Protein AF-0000000084354665 (afdb_homodimer)

Structure (mmCIF, N/CA/C/O backbone):
data_AF-0000000084354665-model_v1
#
loop_
_entity.id
_entity.type
_entity.pdbx_description
1 polymer 'PTS system, cellobiose-specific IIB component'
#
loop_
_atom_site.group_PDB
_atom_site.id
_atom_site.type_symbol
_atom_site.label_atom_id
_atom_site.label_alt_id
_atom_site.label_comp_id
_atom_site.label_asym_id
_atom_site.label_entity_id
_atom_site.label_seq_id
_atom_site.pdbx_PDB_ins_code
_atom_site.Cartn_x
_atom_site.Cartn_y
_atom_site.Cartn_z
_atom_site.occupancy
_atom_site.B_iso_or_equiv
_atom_site.auth_seq_id
_atom_site.auth_comp_id
_atom_site.auth_asym_id
_atom_site.auth_atom_id
_atom_site.pdbx_PDB_model_num
ATOM 1 N N . MET A 1 1 ? 3.168 7.453 16.812 1 89.44 1 MET A N 1
ATOM 2 C CA . MET A 1 1 ? 2.215 8.078 15.898 1 89.44 1 MET A CA 1
ATOM 3 C C . MET A 1 1 ? 2.15 7.32 14.578 1 89.44 1 MET A C 1
ATOM 5 O O . MET A 1 1 ? 3.182 6.914 14.039 1 89.44 1 MET A O 1
ATOM 9 N N . LYS A 1 2 ? 0.95 7.02 14.109 1 92.69 2 LYS A N 1
ATOM 10 C CA . LYS A 1 2 ? 0.774 6.262 12.875 1 92.69 2 LYS A CA 1
ATOM 11 C C . LYS A 1 2 ? 0.209 7.145 11.766 1 92.69 2 LYS A C 1
ATOM 13 O O . LYS A 1 2 ? -0.87 7.723 11.914 1 92.69 2 LYS A O 1
ATOM 18 N N . ILE A 1 3 ? 1.005 7.262 10.719 1 92.31 3 ILE A N 1
ATOM 19 C CA . ILE A 1 3 ? 0.604 8.008 9.531 1 92.31 3 ILE A CA 1
ATOM 20 C C . ILE A 1 3 ? 0.245 7.035 8.406 1 92.31 3 ILE A C 1
ATOM 22 O O . ILE A 1 3 ? 1.045 6.168 8.055 1 92.31 3 ILE A O 1
ATOM 26 N N . ALA A 1 4 ? -0.974 7.215 7.922 1 88.62 4 ALA A N 1
ATOM 27 C CA . ALA A 1 4 ? -1.381 6.43 6.758 1 88.62 4 ALA A CA 1
ATOM 28 C C . ALA A 1 4 ? -1.443 7.297 5.508 1 88.62 4 ALA A C 1
ATOM 30 O O . ALA A 1 4 ? -2.168 8.297 5.469 1 88.62 4 ALA A O 1
ATOM 31 N N . L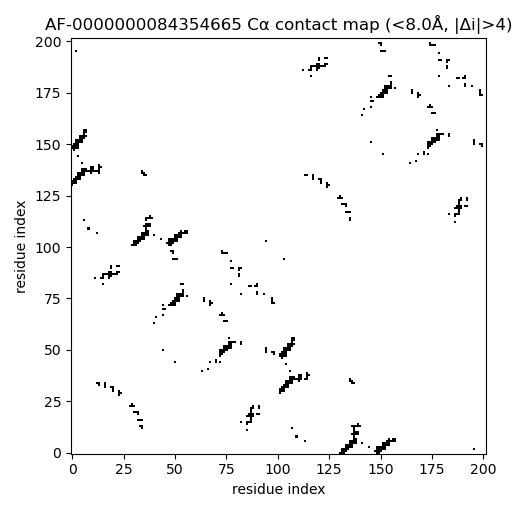EU A 1 5 ? -0.624 6.977 4.473 1 85.94 5 LEU A N 1
ATOM 32 C CA . LEU A 1 5 ? -0.688 7.602 3.156 1 85.94 5 LEU A CA 1
ATOM 33 C C . LEU A 1 5 ? -1.609 6.82 2.225 1 85.94 5 LEU A C 1
ATOM 35 O O . LEU A 1 5 ? -1.427 5.617 2.033 1 85.94 5 LEU A O 1
ATOM 39 N N . LEU A 1 6 ? -2.631 7.535 1.73 1 80.12 6 LEU A N 1
ATOM 40 C CA . LEU A 1 6 ? -3.531 6.867 0.796 1 80.12 6 LEU A CA 1
ATOM 41 C C . LEU A 1 6 ? -3.369 7.434 -0.611 1 80.12 6 LEU A C 1
ATOM 43 O O . LEU A 1 6 ? -3.514 8.641 -0.819 1 80.12 6 LEU A O 1
ATOM 47 N N . CYS A 1 7 ? -2.938 6.648 -1.56 1 69.31 7 CYS A N 1
ATOM 48 C CA . CYS A 1 7 ? -2.711 7.109 -2.924 1 69.31 7 CYS A CA 1
ATOM 49 C C . CYS A 1 7 ? -3.764 6.551 -3.871 1 69.31 7 CYS A C 1
ATOM 51 O O . CYS A 1 7 ? -4.406 5.543 -3.568 1 69.31 7 CYS A O 1
ATOM 53 N N . ALA A 1 8 ? -4.047 7.371 -4.957 1 56.5 8 ALA A N 1
ATOM 54 C CA . ALA A 1 8 ? -5.035 7 -5.969 1 56.5 8 ALA A CA 1
ATOM 55 C C . ALA A 1 8 ? -4.766 5.602 -6.512 1 56.5 8 ALA A C 1
ATOM 57 O O . ALA A 1 8 ? -5.699 4.828 -6.75 1 56.5 8 ALA A O 1
ATOM 58 N N . LEU A 1 9 ? -3.639 5.453 -6.992 1 52.41 9 LEU A N 1
ATOM 59 C CA . LEU A 1 9 ? -3.367 4.125 -7.539 1 52.41 9 LEU A CA 1
ATOM 60 C C . LEU A 1 9 ? -3.666 3.043 -6.508 1 52.41 9 LEU A C 1
ATOM 62 O O . LEU A 1 9 ? -3.85 1.877 -6.863 1 52.41 9 LEU A O 1
ATOM 66 N N . GLY A 1 10 ? -3.809 3.551 -5.363 1 56.38 10 GLY A N 1
ATOM 67 C CA . GLY A 1 10 ? -4.246 2.652 -4.309 1 56.38 10 GLY A CA 1
ATOM 68 C C . GLY A 1 10 ? -5.645 2.105 -4.531 1 56.38 10 GLY A C 1
ATOM 69 O O 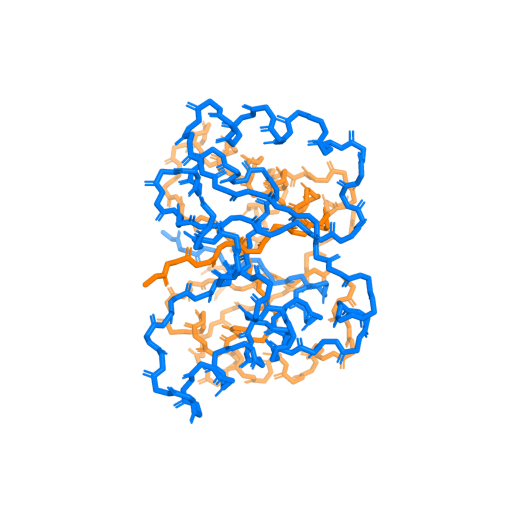. GLY A 1 10 ? -5.922 0.948 -4.211 1 56.38 10 GLY A O 1
ATOM 70 N N . MET A 1 11 ? -6.406 2.961 -5.348 1 54.88 11 MET A N 1
ATOM 71 C CA . MET A 1 11 ? -7.785 2.539 -5.578 1 54.88 11 MET A CA 1
ATOM 72 C C . MET A 1 11 ? -7.832 1.313 -6.484 1 54.88 11 MET A C 1
ATOM 74 O O . MET A 1 11 ? -8.531 0.344 -6.188 1 54.88 11 MET A O 1
ATOM 78 N N . SER A 1 12 ? -7.051 1.539 -7.504 1 62.72 12 SER A N 1
ATOM 79 C CA . SER A 1 12 ? -7.125 0.433 -8.453 1 62.72 12 SER A CA 1
ATOM 80 C C . SER A 1 12 ? -6.543 -0.844 -7.863 1 62.72 12 SER A C 1
ATOM 82 O O . SER A 1 12 ? -7.133 -1.919 -7.984 1 62.72 12 SER A O 1
ATOM 84 N N . THR A 1 13 ? -5.492 -0.589 -7.148 1 70.62 13 THR A N 1
ATOM 85 C CA . THR A 1 13 ? -4.844 -1.766 -6.578 1 70.62 13 THR A CA 1
ATOM 86 C C . THR A 1 13 ? -5.633 -2.289 -5.383 1 70.62 13 THR A C 1
ATOM 88 O O . THR A 1 13 ? -5.758 -3.502 -5.195 1 70.62 13 THR A O 1
ATOM 91 N N . SER A 1 14 ? -6.207 -1.423 -4.668 1 70.19 14 SER A N 1
ATOM 92 C CA . SER A 1 14 ? -7.016 -1.828 -3.521 1 70.19 14 SER A CA 1
ATOM 93 C C . SER A 1 14 ? -8.234 -2.631 -3.961 1 70.19 14 SER A C 1
ATOM 95 O O . SER A 1 14 ? -8.586 -3.633 -3.334 1 70.19 14 SER A O 1
ATOM 97 N N . LEU A 1 15 ? -8.836 -2.129 -5.043 1 74.62 15 LEU A N 1
ATOM 98 C CA . LEU A 1 15 ? -9.992 -2.852 -5.566 1 74.62 15 LEU A CA 1
ATOM 99 C C . LEU A 1 15 ? -9.594 -4.254 -6.02 1 74.62 15 LEU A C 1
ATOM 101 O O . LEU A 1 15 ? -10.328 -5.219 -5.781 1 74.62 15 LEU A O 1
ATOM 105 N N . LEU A 1 16 ? -8.445 -4.32 -6.668 1 84.5 16 LEU A N 1
ATOM 106 C CA . LEU A 1 16 ? -7.957 -5.629 -7.09 1 84.5 16 LEU A CA 1
ATOM 107 C C . LEU A 1 16 ? -7.727 -6.535 -5.887 1 84.5 16 LEU A C 1
ATOM 109 O O . LEU A 1 16 ? -8.086 -7.715 -5.914 1 84.5 16 LEU A O 1
ATOM 113 N N . VAL A 1 17 ? -7.137 -6.031 -4.754 1 85.44 17 VAL A N 1
ATOM 114 C CA . VAL A 1 17 ? -6.91 -6.781 -3.523 1 85.44 17 VAL A CA 1
ATOM 115 C C . VAL A 1 17 ? -8.234 -7.309 -2.986 1 85.44 17 VAL A C 1
ATOM 117 O O . VAL A 1 17 ? -8.352 -8.492 -2.648 1 85.44 17 VAL A O 1
ATOM 120 N N . ASP A 1 18 ? -9.227 -6.48 -3.012 1 82.81 18 ASP A N 1
ATOM 121 C CA . ASP A 1 18 ? -10.547 -6.859 -2.508 1 82.81 18 ASP A CA 1
ATOM 122 C C . ASP A 1 18 ? -11.164 -7.969 -3.357 1 82.81 18 ASP A C 1
ATOM 124 O O . ASP A 1 18 ? -11.781 -8.891 -2.828 1 82.81 18 ASP A O 1
ATOM 128 N N . ARG A 1 19 ? -11.008 -7.797 -4.605 1 88.69 19 ARG A N 1
ATOM 129 C CA . ARG A 1 19 ? -11.57 -8.781 -5.523 1 88.69 19 ARG A CA 1
ATOM 130 C C . ARG A 1 19 ? -10.867 -10.125 -5.383 1 88.69 19 ARG A C 1
ATOM 132 O O . ARG A 1 19 ? -11.492 -11.18 -5.52 1 88.69 19 ARG A O 1
ATOM 139 N N . ILE A 1 20 ? -9.617 -10.117 -5.09 1 93 20 ILE A N 1
ATOM 140 C CA . ILE A 1 20 ? -8.867 -11.352 -4.855 1 93 20 ILE A CA 1
ATOM 141 C C . ILE A 1 20 ? -9.352 -12.008 -3.568 1 93 20 ILE A C 1
ATOM 143 O O . ILE A 1 20 ? -9.586 -13.219 -3.533 1 93 20 ILE A O 1
ATOM 147 N N . LYS A 1 21 ? -9.484 -11.203 -2.531 1 90.06 21 LYS A N 1
ATOM 148 C CA . LYS A 1 21 ? -9.969 -11.727 -1.259 1 90.06 21 LYS A CA 1
ATOM 149 C C . LYS A 1 21 ? -11.352 -12.359 -1.415 1 90.06 21 LYS A C 1
ATOM 151 O O . LYS A 1 21 ? -11.617 -13.43 -0.865 1 90.06 21 LYS A O 1
ATOM 156 N N . LYS A 1 22 ? -12.188 -11.719 -2.152 1 93 22 LYS A N 1
ATOM 157 C CA . LYS A 1 22 ? -13.531 -12.242 -2.395 1 93 22 LYS A CA 1
ATOM 158 C C . LYS A 1 22 ? -13.469 -13.562 -3.154 1 93 22 LYS A C 1
ATOM 160 O O . LYS A 1 22 ? -14.164 -14.523 -2.803 1 93 22 LYS A O 1
ATOM 165 N N . ALA A 1 23 ? -12.672 -13.578 -4.223 1 95.62 23 ALA A N 1
ATOM 166 C CA . ALA A 1 23 ? -12.5 -14.797 -5.004 1 95.62 23 ALA A CA 1
ATOM 167 C C . ALA A 1 23 ? -12 -15.945 -4.133 1 95.62 23 ALA A C 1
ATOM 169 O O . ALA A 1 23 ? -12.469 -17.078 -4.254 1 95.62 23 ALA A O 1
ATOM 170 N N . ALA A 1 24 ? -11.062 -15.68 -3.256 1 95.25 24 ALA A N 1
ATOM 171 C CA . ALA A 1 24 ? -10.508 -16.688 -2.359 1 95.25 24 ALA A CA 1
ATOM 172 C C . ALA A 1 24 ? -11.562 -17.203 -1.384 1 95.25 24 ALA A C 1
ATOM 174 O O . ALA A 1 24 ? -11.672 -18.406 -1.146 1 95.25 24 ALA A O 1
ATOM 175 N N . ALA A 1 25 ? -12.305 -16.266 -0.83 1 93.25 25 ALA A N 1
ATOM 176 C CA . ALA A 1 25 ? -13.367 -16.625 0.104 1 93.25 25 ALA A CA 1
ATOM 177 C C . ALA A 1 25 ? -14.414 -17.516 -0.57 1 93.25 25 ALA A C 1
ATOM 179 O O . ALA A 1 25 ? -14.852 -18.516 0.007 1 93.25 25 ALA A O 1
ATOM 180 N N . ASP A 1 26 ? -14.812 -17.109 -1.791 1 95.31 26 ASP A N 1
ATOM 181 C CA . ASP A 1 26 ? -15.797 -17.859 -2.557 1 95.31 26 ASP A CA 1
ATOM 182 C C . ASP A 1 26 ? -15.32 -19.297 -2.787 1 95.31 26 ASP A C 1
ATOM 184 O O . ASP A 1 26 ? -16.141 -20.219 -2.896 1 95.31 26 ASP A O 1
ATOM 188 N N . ARG A 1 27 ? -14.047 -19.484 -2.822 1 96.12 27 ARG A N 1
ATOM 189 C CA . ARG A 1 27 ? -13.469 -20.781 -3.092 1 96.12 27 ARG A CA 1
ATOM 190 C C . ARG A 1 27 ? -12.945 -21.438 -1.81 1 96.12 27 ARG A C 1
ATOM 192 O O . ARG A 1 27 ? -12.273 -22.469 -1.854 1 96.12 27 ARG A O 1
ATOM 199 N N . GLN A 1 28 ? -13.148 -20.766 -0.687 1 95.94 28 GLN A N 1
ATOM 200 C CA . GLN A 1 28 ? -12.734 -21.25 0.631 1 95.94 28 GLN A CA 1
ATOM 201 C C . GLN A 1 28 ? -11.219 -21.422 0.705 1 95.94 28 GLN A C 1
ATOM 203 O O . GLN A 1 28 ? -10.734 -22.406 1.252 1 95.94 28 GLN A O 1
ATOM 208 N N . ILE A 1 29 ? -10.57 -20.578 0.065 1 93.94 29 ILE A N 1
ATOM 209 C CA . ILE A 1 29 ? -9.117 -20.531 0.133 1 93.94 29 ILE A CA 1
ATOM 210 C C . ILE A 1 29 ? -8.672 -19.469 1.133 1 93.94 29 ILE A C 1
ATOM 212 O O . ILE A 1 29 ? -9.117 -18.328 1.071 1 93.94 29 ILE A O 1
ATOM 216 N N . GLU A 1 30 ? -7.887 -19.828 2.053 1 92.81 30 GLU A N 1
ATOM 217 C CA . GLU A 1 30 ? -7.348 -18.875 3.023 1 92.81 30 GLU A CA 1
ATOM 218 C C . GLU A 1 30 ? -6.145 -18.125 2.459 1 92.81 30 GLU A C 1
ATOM 220 O O . GLU A 1 30 ? -5.074 -18.719 2.283 1 92.81 30 GLU A O 1
ATOM 225 N N . VAL A 1 31 ? -6.352 -16.891 2.145 1 91.5 31 VAL A N 1
ATOM 226 C CA . VAL A 1 31 ? -5.266 -16.094 1.581 1 91.5 31 VAL A CA 1
ATOM 227 C C . VAL A 1 31 ? -5.203 -14.742 2.275 1 91.5 31 VAL A C 1
ATOM 229 O O . VAL A 1 31 ? -6.227 -14.211 2.721 1 91.5 31 VAL A O 1
ATOM 232 N N . GLU A 1 32 ? -4 -14.336 2.562 1 90.31 32 GLU A N 1
ATOM 233 C CA . GLU A 1 32 ? -3.727 -12.945 2.916 1 90.31 32 GLU A CA 1
ATOM 234 C C . GLU A 1 32 ? -3.15 -12.172 1.73 1 90.31 32 GLU A C 1
ATOM 236 O O . GLU A 1 32 ? -2.131 -12.57 1.162 1 90.31 32 GLU A O 1
ATOM 241 N N . VAL A 1 33 ? -3.928 -11.164 1.33 1 88.69 33 VAL A N 1
ATOM 242 C CA . VAL A 1 33 ? -3.463 -10.383 0.19 1 88.69 33 VAL A CA 1
ATOM 243 C C . VAL A 1 33 ? -3.428 -8.898 0.558 1 88.69 33 VAL A C 1
ATOM 245 O O . VAL A 1 33 ? -4.395 -8.367 1.112 1 88.69 33 VAL A O 1
ATOM 248 N N . ASP A 1 34 ? -2.275 -8.25 0.197 1 80.94 34 ASP A N 1
ATOM 249 C CA . ASP A 1 34 ? -2.148 -6.812 0.402 1 80.94 34 ASP A CA 1
ATOM 250 C C . ASP A 1 34 ?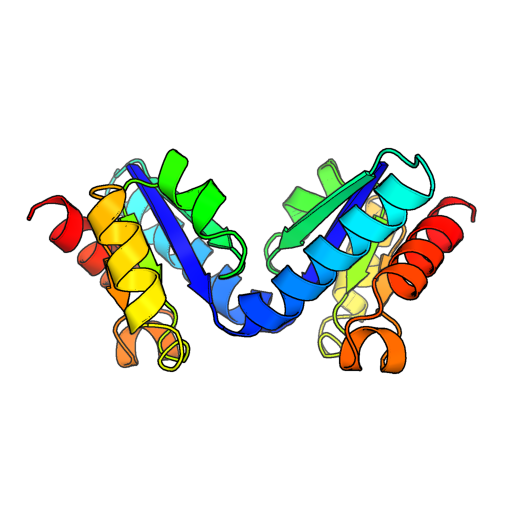 -1.264 -6.18 -0.671 1 80.94 34 ASP A C 1
ATOM 252 O O . ASP A 1 34 ? -0.464 -6.867 -1.308 1 80.94 34 ASP A O 1
ATOM 256 N N . ALA A 1 35 ? -1.523 -4.957 -0.898 1 80.44 35 ALA A N 1
ATOM 257 C CA . ALA A 1 35 ? -0.707 -4.195 -1.838 1 80.44 35 ALA A CA 1
ATOM 258 C C . ALA A 1 35 ? 0.355 -3.379 -1.104 1 80.44 35 ALA A C 1
ATOM 260 O O . ALA A 1 35 ? 0.092 -2.824 -0.034 1 80.44 35 ALA A O 1
ATOM 261 N N . TYR A 1 36 ? 1.547 -3.398 -1.722 1 75.94 36 TYR A N 1
ATOM 262 C CA . TYR A 1 36 ? 2.674 -2.674 -1.144 1 75.94 36 TYR A CA 1
ATOM 263 C C . TYR A 1 36 ? 3.42 -1.884 -2.211 1 75.94 36 TYR A C 1
ATOM 265 O O . TYR A 1 36 ? 3.213 -2.098 -3.408 1 75.94 36 TYR A O 1
ATOM 273 N N . SER A 1 37 ? 4.277 -1.047 -1.687 1 73.62 37 SER A N 1
ATOM 274 C CA . SER A 1 37 ? 5.227 -0.382 -2.578 1 73.62 37 SER A CA 1
ATOM 275 C C . SER A 1 37 ? 6.344 -1.327 -3 1 73.62 37 SER A C 1
ATOM 277 O O . SER A 1 37 ? 6.777 -2.174 -2.217 1 73.62 37 SER A O 1
ATOM 279 N N . VAL A 1 38 ? 6.82 -1.086 -4.219 1 77.19 38 VAL A N 1
ATOM 280 C CA . VAL A 1 38 ? 7.93 -1.895 -4.707 1 77.19 38 VAL A CA 1
ATOM 281 C C . VAL A 1 38 ? 9.141 -1.714 -3.797 1 77.19 38 VAL A C 1
ATOM 283 O O . VAL A 1 38 ? 9.953 -2.631 -3.641 1 77.19 38 VAL A O 1
ATOM 286 N N . ASP A 1 39 ? 9.164 -0.665 -3.137 1 71.06 39 ASP A N 1
ATOM 287 C CA . ASP A 1 39 ? 10.281 -0.377 -2.24 1 71.06 39 ASP A CA 1
ATOM 288 C C . ASP A 1 39 ? 10.258 -1.296 -1.021 1 71.06 39 ASP A C 1
ATOM 290 O O . ASP A 1 39 ? 11.258 -1.436 -0.321 1 71.06 39 ASP A O 1
ATOM 294 N N . ASP A 1 40 ? 9.133 -1.887 -0.753 1 75.5 40 ASP A N 1
ATOM 295 C CA . ASP A 1 40 ? 8.992 -2.791 0.385 1 75.5 40 ASP A CA 1
ATOM 296 C C . ASP A 1 40 ? 9.312 -4.23 -0.014 1 75.5 40 ASP A C 1
ATOM 298 O O . ASP A 1 40 ? 9.039 -5.164 0.741 1 75.5 40 ASP A O 1
ATOM 302 N N . MET A 1 41 ? 9.852 -4.348 -1.137 1 83.56 41 MET A N 1
ATOM 303 C CA . MET A 1 41 ? 10.125 -5.676 -1.674 1 83.56 41 MET A CA 1
ATOM 304 C C . MET A 1 41 ? 10.914 -6.516 -0.673 1 83.56 41 MET A C 1
ATOM 306 O O . MET A 1 41 ? 10.555 -7.664 -0.401 1 83.56 41 MET A O 1
ATOM 310 N N . ASP A 1 42 ? 11.922 -5.875 -0.12 1 85.69 42 ASP A N 1
ATOM 311 C CA . ASP A 1 42 ? 12.789 -6.629 0.777 1 85.69 42 ASP A CA 1
ATOM 312 C C . ASP A 1 42 ? 12.016 -7.121 2.002 1 85.69 42 ASP A C 1
ATOM 314 O O . ASP A 1 42 ? 12.25 -8.234 2.48 1 85.69 42 ASP A O 1
ATOM 318 N N . GLU A 1 43 ? 11.18 -6.355 2.508 1 82.94 43 GLU A N 1
ATOM 319 C CA . GLU A 1 43 ? 10.359 -6.738 3.652 1 82.94 43 GLU A CA 1
ATOM 320 C C . GLU A 1 43 ? 9.359 -7.828 3.275 1 82.94 43 GLU A C 1
ATOM 322 O O . GLU A 1 43 ? 9.125 -8.758 4.051 1 82.94 43 GLU A O 1
ATOM 327 N N . GLN A 1 44 ? 8.781 -7.684 2.121 1 88.31 44 GLN A N 1
ATOM 328 C CA . GLN A 1 44 ? 7.766 -8.641 1.692 1 88.31 44 GLN A CA 1
ATOM 329 C C . GLN A 1 44 ? 8.391 -9.992 1.363 1 88.31 44 GLN A C 1
ATOM 331 O O . GLN A 1 44 ? 7.754 -11.031 1.544 1 88.31 44 GLN A O 1
ATOM 336 N N . LEU A 1 45 ? 9.602 -9.953 0.913 1 92.81 45 LEU A N 1
ATOM 337 C CA . LEU A 1 45 ? 10.281 -11.203 0.585 1 92.81 45 LEU A CA 1
ATOM 338 C C . LEU A 1 45 ? 10.438 -12.078 1.825 1 92.81 45 LEU A C 1
ATOM 340 O O . LEU A 1 45 ? 10.617 -13.289 1.715 1 92.81 45 LEU A O 1
ATOM 344 N N . LYS A 1 46 ? 10.312 -11.461 3.002 1 91.5 46 LYS A N 1
ATOM 345 C CA . LYS A 1 46 ? 10.469 -12.203 4.25 1 91.5 46 LYS A CA 1
ATOM 346 C C . LYS A 1 46 ? 9.18 -12.93 4.629 1 91.5 46 LYS A C 1
ATOM 348 O O . LYS A 1 46 ? 9.211 -13.891 5.402 1 91.5 46 LYS A O 1
ATOM 353 N N . THR A 1 47 ? 8.117 -12.484 4.105 1 91.44 47 THR A N 1
ATOM 354 C CA . THR A 1 47 ? 6.855 -12.984 4.637 1 91.44 47 THR A CA 1
ATOM 355 C C . THR A 1 47 ? 5.961 -13.492 3.514 1 91.44 47 THR A C 1
ATOM 357 O O . THR A 1 47 ? 5.105 -14.359 3.736 1 91.44 47 THR A O 1
ATOM 360 N N . ALA A 1 48 ? 6.105 -13.094 2.346 1 94.12 48 ALA A N 1
ATOM 361 C CA . ALA A 1 48 ? 5.195 -13.422 1.251 1 94.12 48 ALA A CA 1
ATOM 362 C C . ALA A 1 48 ? 5.516 -14.789 0.663 1 94.12 48 ALA A C 1
ATOM 364 O O . ALA A 1 48 ? 6.684 -15.156 0.529 1 94.12 48 ALA A O 1
ATOM 365 N N . ASP A 1 49 ? 4.48 -15.453 0.366 1 95.56 49 ASP A N 1
ATOM 366 C CA . ASP A 1 49 ? 4.652 -16.719 -0.346 1 95.56 49 ASP A CA 1
ATOM 367 C C . ASP A 1 49 ? 4.801 -16.484 -1.848 1 95.56 49 ASP A C 1
ATOM 369 O O . ASP A 1 49 ? 5.41 -17.297 -2.549 1 95.56 49 ASP A O 1
ATOM 373 N N . VAL A 1 50 ? 4.199 -15.461 -2.326 1 95.88 50 VAL A N 1
ATOM 374 C CA . VAL A 1 50 ? 4.262 -15.117 -3.746 1 95.88 50 VAL A CA 1
ATOM 375 C C . VAL A 1 50 ? 4.191 -13.602 -3.92 1 95.88 50 VAL A C 1
ATOM 377 O O . VAL A 1 50 ? 3.492 -12.922 -3.166 1 95.88 50 VAL A O 1
ATOM 380 N N . ILE A 1 51 ? 4.973 -13.18 -4.934 1 94.12 51 ILE A N 1
ATOM 381 C CA . ILE A 1 51 ? 4.98 -11.758 -5.262 1 94.12 51 ILE A CA 1
ATOM 382 C C . ILE A 1 51 ? 4.449 -11.555 -6.68 1 94.12 51 ILE A C 1
ATOM 384 O O . ILE A 1 51 ? 4.91 -12.195 -7.621 1 94.12 51 ILE A O 1
ATOM 388 N N . LEU A 1 52 ? 3.441 -10.688 -6.781 1 91.88 52 LEU A N 1
ATOM 389 C CA . LEU A 1 52 ? 2.934 -10.281 -8.086 1 91.88 52 LEU A CA 1
ATOM 390 C C . LEU A 1 52 ? 3.191 -8.797 -8.32 1 91.88 52 LEU A C 1
ATOM 392 O O . LEU A 1 52 ? 2.865 -7.957 -7.477 1 91.88 52 LEU A O 1
ATOM 396 N N . LEU A 1 53 ? 3.77 -8.539 -9.508 1 88.19 53 LEU A N 1
ATOM 397 C CA . LEU A 1 53 ? 4.129 -7.168 -9.859 1 88.19 53 LEU A CA 1
ATOM 398 C C . LEU A 1 53 ? 3.092 -6.551 -10.789 1 88.19 53 LEU A C 1
ATOM 400 O O . LEU A 1 53 ? 2.584 -7.227 -11.688 1 88.19 53 LEU A O 1
ATOM 404 N N . GLY A 1 54 ? 2.82 -5.316 -10.438 1 83.5 54 GLY A N 1
ATOM 405 C CA . GLY A 1 54 ? 2.008 -4.609 -11.414 1 83.5 54 GLY A CA 1
ATOM 406 C C . GLY A 1 54 ? 2.652 -4.535 -12.789 1 83.5 54 GLY A C 1
ATOM 407 O O . GLY A 1 54 ? 3.879 -4.523 -12.906 1 83.5 54 GLY A O 1
ATOM 408 N N . PRO A 1 55 ? 1.83 -4.555 -13.805 1 78.75 55 PRO A N 1
ATOM 409 C CA . PRO A 1 55 ? 2.346 -4.613 -15.172 1 78.75 55 PRO A CA 1
ATOM 410 C C . PRO A 1 55 ? 3.217 -3.408 -15.523 1 78.75 55 PRO A C 1
ATOM 412 O O . PRO A 1 55 ? 4.035 -3.482 -16.438 1 78.75 55 PRO A O 1
ATOM 415 N N . GLN A 1 56 ? 3.113 -2.482 -14.812 1 72.12 56 GLN A N 1
ATOM 416 C CA . GLN A 1 56 ? 3.846 -1.265 -15.141 1 72.12 56 GLN A CA 1
ATOM 417 C C . GLN A 1 56 ? 5.254 -1.29 -14.547 1 72.12 56 GLN A C 1
ATOM 419 O O . GLN A 1 56 ? 6.082 -0.435 -14.867 1 72.12 56 GLN A O 1
ATOM 424 N N . ILE A 1 57 ? 5.625 -2.277 -13.797 1 71.69 57 ILE A N 1
ATOM 425 C CA . ILE A 1 57 ? 6.926 -2.34 -13.148 1 71.69 57 ILE A CA 1
ATOM 426 C C . ILE A 1 57 ? 7.922 -3.068 -14.047 1 71.69 57 ILE A C 1
ATOM 428 O O . ILE A 1 57 ? 8.422 -4.141 -13.695 1 71.69 57 ILE A O 1
ATOM 432 N N . ARG A 1 58 ? 8.109 -2.617 -15.203 1 65.69 58 ARG A N 1
ATOM 433 C CA . ARG A 1 58 ? 9 -3.33 -16.109 1 65.69 58 ARG A CA 1
ATOM 434 C C . ARG A 1 58 ? 10.445 -2.885 -15.922 1 65.69 58 ARG A C 1
ATOM 436 O O . ARG A 1 58 ? 11.367 -3.691 -16.047 1 65.69 58 ARG A O 1
ATOM 443 N N . TYR A 1 59 ? 10.578 -1.668 -15.531 1 69.06 59 TYR A N 1
ATOM 444 C CA . TYR A 1 59 ? 11.93 -1.124 -15.492 1 69.06 59 TYR A CA 1
ATOM 445 C C . TYR A 1 59 ? 12.734 -1.743 -14.359 1 69.06 59 TYR A C 1
ATOM 447 O O . TYR A 1 59 ? 13.961 -1.825 -14.43 1 69.06 59 TYR A O 1
ATOM 455 N N . LYS A 1 60 ? 12.148 -2.248 -13.336 1 76.44 60 LYS A N 1
ATOM 456 C CA . LYS A 1 60 ? 12.875 -2.846 -12.219 1 76.44 60 LYS A CA 1
ATOM 457 C C . LYS A 1 60 ? 12.633 -4.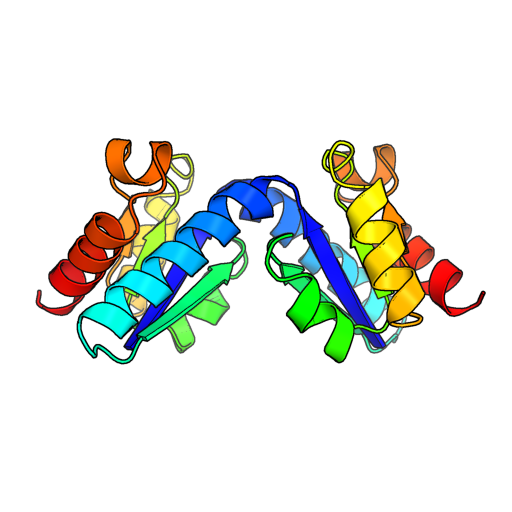352 -12.156 1 76.44 60 LYS A C 1
ATOM 459 O O . LYS A 1 60 ? 13.023 -5.004 -11.18 1 76.44 60 LYS A O 1
ATOM 464 N N . GLN A 1 61 ? 12.031 -4.75 -13.141 1 82.81 61 GLN A N 1
ATOM 465 C CA . GLN A 1 61 ? 11.602 -6.145 -13.141 1 82.81 61 GLN A CA 1
ATOM 466 C C . GLN A 1 61 ? 12.789 -7.082 -12.914 1 82.81 61 GLN A C 1
ATOM 468 O O . GLN A 1 61 ? 12.727 -7.988 -12.086 1 82.81 61 GLN A O 1
ATOM 473 N N . ASN A 1 62 ? 13.836 -6.797 -13.633 1 87.06 62 ASN A N 1
ATOM 474 C CA . ASN A 1 62 ? 15 -7.672 -13.539 1 87.06 62 ASN A CA 1
ATOM 475 C C . ASN A 1 62 ? 15.57 -7.699 -12.125 1 87.06 62 ASN A C 1
ATOM 477 O O . ASN A 1 62 ? 15.906 -8.766 -11.609 1 87.06 62 ASN A O 1
ATOM 481 N N . GLU A 1 63 ? 15.703 -6.582 -11.594 1 89 63 GLU A N 1
ATOM 482 C CA . GLU A 1 63 ? 16.219 -6.484 -10.227 1 89 63 GLU A CA 1
ATOM 483 C C . GLU A 1 63 ? 15.297 -7.184 -9.234 1 89 63 GLU A C 1
ATOM 485 O O . GLU A 1 63 ? 15.75 -7.902 -8.352 1 89 63 GLU A O 1
ATOM 490 N N . LEU A 1 64 ? 14.094 -7.02 -9.43 1 88.69 64 LEU A N 1
ATOM 491 C CA . LEU A 1 64 ? 13.102 -7.582 -8.523 1 88.69 64 LEU A CA 1
ATOM 492 C C . LEU A 1 64 ? 13.055 -9.102 -8.633 1 88.69 64 LEU A C 1
ATOM 494 O O . LEU A 1 64 ? 12.969 -9.805 -7.621 1 88.69 64 LEU A O 1
ATOM 498 N N . TYR A 1 65 ? 13.188 -9.555 -9.852 1 92.94 65 TYR A N 1
ATOM 499 C CA . TYR A 1 65 ? 13.203 -10.992 -10.062 1 92.94 65 TYR A CA 1
ATOM 500 C C . TYR A 1 65 ? 14.438 -11.625 -9.422 1 92.94 65 TYR A C 1
ATOM 502 O O . TYR A 1 65 ? 14.352 -12.719 -8.844 1 92.94 65 TYR A O 1
ATOM 510 N N . LYS A 1 66 ? 15.5 -10.969 -9.5 1 94 66 LYS A N 1
ATOM 511 C CA . LYS A 1 66 ? 16.734 -11.477 -8.898 1 94 66 LYS A CA 1
ATOM 512 C C . LYS A 1 66 ? 16.594 -11.586 -7.379 1 94 66 LYS A C 1
ATOM 514 O O . LYS A 1 66 ? 17 -12.586 -6.781 1 94 66 LYS A O 1
ATOM 519 N N . LYS A 1 67 ? 16.078 -10.57 -6.789 1 93.06 67 LYS A N 1
ATOM 520 C CA . LYS A 1 67 ? 15.867 -10.57 -5.344 1 93.06 67 LYS A CA 1
ATOM 521 C C . LYS A 1 67 ? 14.938 -11.711 -4.93 1 93.06 67 LYS A C 1
ATOM 523 O O . LYS A 1 67 ? 15.203 -12.398 -3.939 1 93.06 67 LYS A O 1
ATOM 528 N N . ALA A 1 68 ? 13.906 -11.836 -5.676 1 94.44 68 ALA A N 1
ATOM 529 C CA . ALA A 1 68 ? 12.93 -12.875 -5.367 1 94.44 68 ALA A CA 1
ATOM 530 C C . ALA A 1 68 ? 13.547 -14.266 -5.508 1 94.44 68 ALA A C 1
ATOM 532 O O . ALA A 1 68 ? 13.289 -15.156 -4.691 1 94.44 68 ALA A O 1
ATOM 533 N N . LYS A 1 69 ? 14.336 -14.422 -6.57 1 94.31 69 LYS A N 1
ATOM 534 C CA . LYS A 1 69 ? 15.031 -15.688 -6.773 1 94.31 69 LYS A CA 1
ATOM 535 C C . LYS A 1 69 ? 15.969 -15.992 -5.609 1 94.31 69 LYS A C 1
ATOM 537 O O . LYS A 1 69 ? 16.016 -17.125 -5.129 1 94.31 69 LYS A O 1
ATOM 542 N N . SER A 1 70 ? 16.641 -14.969 -5.18 1 94.75 70 SER A N 1
ATOM 543 C CA . SER A 1 70 ? 17.578 -15.125 -4.062 1 94.75 70 SER A CA 1
ATOM 544 C C . SER A 1 70 ? 16.844 -15.523 -2.787 1 94.75 70 SER A C 1
ATOM 546 O O . SER A 1 70 ? 17.391 -16.234 -1.943 1 94.75 70 SER A O 1
ATOM 548 N N . ALA A 1 71 ? 15.617 -15.133 -2.611 1 94.38 71 ALA A N 1
ATOM 549 C CA . ALA A 1 71 ? 14.812 -15.414 -1.426 1 94.38 71 ALA A CA 1
ATOM 550 C C . ALA A 1 71 ? 13.945 -16.656 -1.636 1 94.38 71 ALA A C 1
ATOM 552 O O . ALA A 1 71 ? 13.203 -17.062 -0.741 1 94.38 71 ALA A O 1
ATOM 553 N N . ASN A 1 72 ? 14.07 -17.219 -2.865 1 95.38 72 ASN A N 1
ATOM 554 C CA . ASN A 1 72 ? 13.273 -18.375 -3.248 1 95.38 72 ASN A CA 1
ATOM 555 C C . ASN A 1 72 ? 11.773 -18.078 -3.154 1 95.38 72 ASN A C 1
ATOM 557 O O . ASN A 1 72 ? 11 -18.922 -2.689 1 95.38 72 ASN A O 1
ATOM 561 N N . THR A 1 73 ? 11.352 -16.938 -3.518 1 96.06 73 THR A N 1
ATOM 562 C CA . THR A 1 73 ? 9.953 -16.531 -3.541 1 96.06 73 THR A CA 1
ATOM 563 C C . THR A 1 73 ? 9.461 -16.375 -4.977 1 96.06 73 THR A C 1
ATOM 565 O O . THR A 1 73 ? 10.008 -15.594 -5.75 1 96.06 73 THR A O 1
ATOM 568 N N . PRO A 1 74 ? 8.461 -17.125 -5.359 1 96.88 74 PRO A N 1
ATOM 569 C CA . PRO A 1 74 ? 7.91 -16.953 -6.703 1 96.88 74 PRO A CA 1
ATOM 570 C C . PRO A 1 74 ? 7.461 -15.523 -6.973 1 96.88 74 PRO A C 1
ATOM 572 O O . PRO A 1 74 ? 6.91 -14.867 -6.082 1 96.88 74 PRO A O 1
ATOM 575 N N . ILE A 1 75 ? 7.773 -15.148 -8.188 1 94.56 75 ILE A N 1
ATOM 576 C CA . ILE A 1 75 ? 7.449 -13.781 -8.586 1 94.56 75 ILE A CA 1
ATOM 577 C C . ILE A 1 75 ? 6.984 -13.766 -10.047 1 94.56 75 ILE A C 1
ATOM 579 O O . ILE A 1 75 ? 7.473 -14.547 -10.867 1 94.56 75 ILE A O 1
ATOM 583 N N . ALA A 1 76 ? 6.039 -12.867 -10.305 1 94 76 ALA A N 1
ATOM 584 C CA . ALA A 1 76 ? 5.609 -12.68 -11.688 1 94 76 ALA A CA 1
ATOM 585 C C . ALA A 1 76 ? 4.922 -11.336 -11.875 1 94 76 ALA A C 1
ATOM 587 O O . ALA A 1 76 ? 4.469 -10.727 -10.898 1 94 76 ALA A O 1
ATOM 588 N N . ILE A 1 77 ? 4.883 -10.953 -13.133 1 90.19 77 ILE A N 1
ATOM 589 C CA . ILE A 1 77 ? 4.086 -9.789 -13.492 1 90.19 77 ILE A CA 1
ATOM 590 C C . ILE A 1 77 ? 2.625 -10.195 -13.672 1 90.19 77 ILE A C 1
ATOM 592 O O . ILE A 1 77 ? 2.33 -11.219 -14.289 1 90.19 77 ILE A O 1
ATOM 596 N N . ILE A 1 78 ? 1.783 -9.375 -13.078 1 91.31 78 ILE A N 1
ATOM 597 C CA . ILE A 1 78 ? 0.359 -9.664 -13.219 1 91.31 78 ILE A CA 1
ATOM 598 C C . ILE A 1 78 ? -0.043 -9.609 -14.688 1 91.31 78 ILE A C 1
ATOM 600 O O . ILE A 1 78 ? 0.411 -8.734 -15.43 1 91.31 78 ILE A O 1
ATOM 604 N N . ASP A 1 79 ? -0.856 -10.508 -15.055 1 90.75 79 ASP A N 1
ATOM 605 C CA . ASP A 1 79 ? -1.433 -10.469 -16.391 1 90.75 79 ASP A CA 1
ATOM 606 C C . ASP A 1 79 ? -2.068 -9.117 -16.688 1 90.75 79 ASP A C 1
ATOM 608 O O . ASP A 1 79 ? -2.879 -8.625 -15.891 1 90.75 79 ASP A O 1
ATOM 612 N N . MET A 1 80 ? -1.746 -8.555 -17.828 1 86.31 80 MET A N 1
ATOM 613 C CA . MET A 1 80 ? -2.156 -7.195 -18.156 1 86.31 80 MET A CA 1
ATOM 614 C C . MET A 1 80 ? -3.674 -7.09 -18.234 1 86.31 80 MET A C 1
ATOM 616 O O . MET A 1 80 ? -4.266 -6.133 -17.719 1 86.31 80 MET A O 1
ATOM 620 N N . LYS A 1 81 ? -4.277 -8.031 -18.875 1 90.19 81 LYS A N 1
ATOM 621 C CA . LYS A 1 81 ? -5.73 -8.023 -19.016 1 90.19 81 LYS A CA 1
ATOM 622 C C . LYS A 1 81 ? -6.406 -8.133 -17.641 1 90.19 81 LYS A C 1
ATOM 624 O O . LYS A 1 81 ? -7.352 -7.391 -17.359 1 90.19 81 LYS A O 1
ATOM 629 N N . ALA A 1 82 ? -5.941 -9.055 -16.891 1 90.94 82 ALA A N 1
ATOM 630 C CA . ALA A 1 82 ? -6.504 -9.242 -15.547 1 90.94 82 ALA A CA 1
ATOM 631 C C . ALA A 1 82 ? -6.344 -7.992 -14.695 1 90.94 82 ALA A C 1
ATOM 633 O O . ALA A 1 82 ? -7.266 -7.594 -13.984 1 90.94 82 ALA A O 1
ATOM 634 N N . TYR A 1 83 ? -5.168 -7.383 -14.797 1 84.88 83 TYR A N 1
ATOM 635 C CA . TYR A 1 83 ? -4.918 -6.148 -14.062 1 84.88 83 TYR A CA 1
ATOM 636 C C . TYR A 1 83 ? -5.84 -5.035 -14.539 1 84.88 83 TYR A C 1
ATOM 638 O O . TYR A 1 83 ? -6.402 -4.297 -13.734 1 84.88 83 TYR A O 1
ATOM 646 N N . GLY A 1 84 ? -5.992 -4.91 -15.758 1 79.44 84 GLY A N 1
ATOM 647 C CA . GLY A 1 84 ? -6.766 -3.828 -16.344 1 79.44 84 GLY A CA 1
ATOM 648 C C . GLY A 1 84 ? -8.219 -3.836 -15.922 1 79.44 84 GLY A C 1
ATOM 649 O O . GLY A 1 84 ? -8.805 -2.779 -15.68 1 79.44 84 GLY A O 1
ATOM 650 N N . ILE A 1 85 ? -8.828 -4.988 -15.766 1 84.25 85 ILE A N 1
ATOM 651 C CA . ILE A 1 85 ? -10.242 -5.043 -15.422 1 84.25 85 ILE A CA 1
ATOM 652 C C . ILE A 1 85 ? -10.406 -5.477 -13.969 1 84.25 85 ILE A C 1
ATOM 654 O O . ILE A 1 85 ? -11.523 -5.777 -13.531 1 84.25 85 ILE A O 1
ATOM 658 N N . ARG A 1 86 ? -9.211 -5.609 -13.258 1 88.12 86 ARG A N 1
ATOM 659 C CA . ARG A 1 86 ? -9.18 -5.98 -11.844 1 88.12 86 ARG A CA 1
ATOM 660 C C . ARG A 1 86 ? -9.875 -7.316 -11.617 1 88.12 86 ARG A C 1
ATOM 662 O O . ARG A 1 86 ? -10.734 -7.438 -10.734 1 88.12 86 ARG A O 1
ATOM 669 N N . ASP A 1 87 ? -9.484 -8.234 -12.453 1 92.88 87 ASP A N 1
ATOM 670 C CA . ASP A 1 87 ? -10 -9.602 -12.367 1 92.88 87 ASP A CA 1
ATOM 671 C C . ASP A 1 87 ? -9.344 -10.359 -11.211 1 92.88 87 ASP A C 1
ATOM 673 O O . ASP A 1 87 ? -8.32 -11.023 -11.398 1 92.88 87 ASP A O 1
ATOM 677 N N . GLY A 1 88 ? -9.969 -10.312 -10.047 1 94.31 88 GLY A N 1
ATOM 678 C CA . GLY A 1 88 ? -9.422 -10.93 -8.852 1 94.31 88 GLY A CA 1
ATOM 679 C C . GLY A 1 88 ? -9.273 -12.438 -8.969 1 94.31 88 GLY A C 1
ATOM 680 O O . GLY A 1 88 ? -8.32 -13.016 -8.438 1 94.31 88 GLY A O 1
ATOM 681 N N . GLU A 1 89 ? -10.227 -13 -9.672 1 96.25 89 GLU A N 1
ATOM 682 C CA . GLU A 1 89 ? -10.18 -14.445 -9.859 1 96.25 89 GLU A CA 1
ATOM 683 C C . GLU A 1 89 ? -8.945 -14.859 -10.664 1 96.25 89 GLU A C 1
ATOM 685 O O . GLU A 1 89 ? -8.227 -15.781 -10.266 1 96.25 89 GLU A O 1
ATOM 690 N N . LYS A 1 90 ? -8.781 -14.211 -11.695 1 96.31 90 LYS A N 1
ATOM 691 C CA . LYS A 1 90 ? -7.66 -14.562 -12.57 1 96.31 90 LYS A CA 1
ATOM 692 C C . LYS A 1 90 ? -6.328 -14.297 -11.875 1 96.31 90 LYS A C 1
ATOM 694 O O . LYS A 1 90 ? -5.379 -15.07 -12.031 1 96.31 90 LYS A O 1
ATOM 699 N N . VAL A 1 91 ? -6.211 -13.281 -11.148 1 95.06 91 VAL A N 1
ATOM 700 C CA . VAL A 1 91 ? -4.965 -12.953 -10.461 1 95.06 91 VAL A CA 1
ATOM 701 C C . VAL A 1 91 ? -4.711 -13.969 -9.344 1 95.06 91 VAL A C 1
ATOM 703 O O . VAL A 1 91 ? -3.574 -14.391 -9.125 1 95.06 91 VAL A O 1
ATOM 706 N N . LEU A 1 92 ? -5.773 -14.305 -8.625 1 96.19 92 LEU A N 1
ATOM 707 C CA . LEU A 1 92 ? -5.641 -15.359 -7.625 1 96.19 92 LEU A CA 1
ATOM 708 C C . LEU A 1 92 ? -5.129 -16.641 -8.258 1 96.19 92 LEU A C 1
ATOM 710 O O . LEU A 1 92 ? -4.215 -17.281 -7.727 1 96.19 92 LEU A O 1
ATOM 714 N N . ASP A 1 93 ? -5.691 -16.969 -9.398 1 96.69 93 ASP A N 1
ATOM 715 C CA . ASP A 1 93 ? -5.246 -18.172 -10.109 1 96.69 93 ASP A CA 1
ATOM 716 C C . ASP A 1 93 ? -3.762 -18.078 -10.461 1 96.69 93 ASP A C 1
ATOM 718 O O . ASP A 1 93 ? -3.027 -19.062 -10.312 1 96.69 93 ASP A O 1
ATOM 722 N N . GLN A 1 94 ? -3.371 -17.016 -10.922 1 96.19 94 GLN A N 1
ATOM 723 C CA . GLN A 1 94 ? -1.965 -16.812 -11.266 1 96.19 94 GLN A CA 1
ATOM 724 C C . GLN A 1 94 ? -1.068 -17.062 -10.055 1 96.19 94 GLN A C 1
ATOM 726 O O . GLN A 1 94 ? -0.023 -17.703 -10.164 1 96.19 94 GLN A O 1
ATOM 731 N N . ALA A 1 95 ? -1.421 -16.5 -8.93 1 95.69 95 ALA A N 1
ATOM 732 C CA . ALA A 1 95 ? -0.648 -16.656 -7.699 1 95.69 95 ALA A CA 1
ATOM 733 C C . ALA A 1 95 ? -0.553 -18.141 -7.305 1 95.69 95 ALA A C 1
ATOM 735 O O . ALA A 1 95 ? 0.526 -18.625 -6.965 1 95.69 95 ALA A O 1
ATOM 736 N N . LEU A 1 96 ? -1.685 -18.812 -7.402 1 95.44 96 LEU A N 1
ATOM 737 C CA . LEU A 1 96 ? -1.725 -20.219 -7.023 1 95.44 96 LEU A CA 1
ATOM 738 C C . LEU A 1 96 ? -0.871 -21.062 -7.965 1 95.44 96 LEU A C 1
ATOM 740 O O . LEU A 1 96 ? -0.191 -21.984 -7.527 1 95.44 96 LEU A O 1
ATOM 744 N N . GLU A 1 97 ? -0.942 -20.734 -9.188 1 95.62 97 GLU A N 1
ATOM 745 C CA . GLU A 1 97 ? -0.142 -21.438 -10.172 1 95.62 97 GLU A CA 1
ATOM 746 C C . GLU A 1 97 ? 1.35 -21.297 -9.891 1 95.62 97 GLU A C 1
ATOM 748 O O . GLU A 1 97 ? 2.121 -22.234 -10.078 1 95.62 97 GLU A O 1
ATOM 753 N N . LEU A 1 98 ? 1.716 -20.109 -9.484 1 94.62 98 LEU A N 1
ATOM 754 C CA . LEU A 1 98 ? 3.119 -19.844 -9.188 1 94.62 98 LEU A CA 1
ATOM 755 C C . LEU A 1 98 ? 3.574 -20.641 -7.969 1 94.62 98 LEU A C 1
ATOM 757 O O . LEU A 1 98 ? 4.742 -21.031 -7.879 1 94.62 98 LEU A O 1
ATOM 761 N N . LEU A 1 99 ? 2.732 -20.828 -7.043 1 92.12 99 LEU A N 1
ATOM 762 C CA . LEU A 1 99 ? 3.062 -21.547 -5.816 1 92.12 99 LEU A CA 1
ATOM 763 C C . LEU A 1 99 ? 3.152 -23.047 -6.078 1 92.12 99 LEU A C 1
ATOM 765 O O . LEU A 1 99 ? 3.875 -23.766 -5.379 1 92.12 99 LEU A O 1
ATOM 769 N N . ASP A 1 100 ? 2.408 -23.438 -6.973 1 86.06 100 ASP A N 1
ATOM 770 C CA . ASP A 1 100 ? 2.387 -24.859 -7.297 1 86.06 100 ASP A CA 1
ATOM 771 C C . ASP A 1 100 ? 3.586 -25.25 -8.164 1 86.06 100 ASP A C 1
ATOM 773 O O . ASP A 1 100 ? 3.881 -26.438 -8.328 1 86.06 100 ASP A O 1
ATOM 777 N N . GLN A 1 101 ? 4.262 -24.344 -8.594 1 72.69 101 GLN A N 1
ATOM 778 C CA . GLN A 1 101 ? 5.453 -24.672 -9.375 1 72.69 101 GLN A CA 1
ATOM 779 C C . GLN A 1 101 ? 6.637 -24.984 -8.461 1 72.69 101 GLN A C 1
ATOM 781 O O . GLN A 1 101 ? 7.418 -25.891 -8.75 1 72.69 101 GLN A O 1
ATOM 786 N N . MET B 1 1 ? -1.741 -18.641 2.979 1 90.12 1 MET B N 1
ATOM 787 C CA . MET B 1 1 ? -0.889 -18.172 1.886 1 90.12 1 MET B CA 1
ATOM 788 C C . MET B 1 1 ? -0.892 -16.656 1.793 1 90.12 1 MET B C 1
ATOM 790 O O . MET B 1 1 ? -1.944 -16.031 1.908 1 90.12 1 MET B O 1
ATOM 794 N N . LYS B 1 2 ? 0.297 -16.047 1.677 1 92.69 2 LYS B N 1
ATOM 795 C CA . LYS B 1 2 ? 0.406 -14.594 1.619 1 92.69 2 LYS B CA 1
ATOM 796 C C . LYS B 1 2 ? 0.848 -14.125 0.234 1 92.69 2 LYS B C 1
ATOM 798 O O . LYS B 1 2 ? 1.911 -14.523 -0.249 1 92.69 2 LYS B O 1
ATOM 803 N N . ILE B 1 3 ? -0.042 -13.344 -0.36 1 92.56 3 ILE B N 1
ATOM 804 C CA . ILE B 1 3 ? 0.237 -12.742 -1.66 1 92.56 3 ILE B CA 1
ATOM 805 C C . ILE B 1 3 ? 0.549 -11.258 -1.485 1 92.56 3 ILE B C 1
ATOM 807 O O . ILE B 1 3 ? -0.236 -10.516 -0.886 1 92.56 3 ILE B O 1
ATOM 811 N N . ALA B 1 4 ? 1.713 -10.898 -1.996 1 89 4 ALA B N 1
ATOM 812 C CA . ALA B 1 4 ? 2.061 -9.477 -2.004 1 89 4 ALA B CA 1
ATOM 813 C C . ALA B 1 4 ? 1.986 -8.906 -3.416 1 89 4 ALA B C 1
ATOM 815 O O . ALA B 1 4 ? 2.662 -9.391 -4.324 1 89 4 ALA B O 1
ATOM 816 N N . LEU B 1 5 ? 1.109 -7.898 -3.645 1 86.38 5 LEU B N 1
ATOM 817 C CA . LEU B 1 5 ? 1.046 -7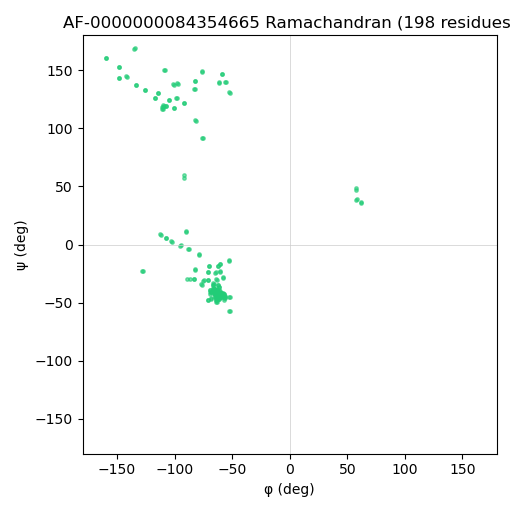.137 -4.887 1 86.38 5 LEU B CA 1
ATOM 818 C C . LEU B 1 5 ? 1.927 -5.895 -4.809 1 86.38 5 LEU B C 1
ATOM 820 O O . LEU B 1 5 ? 1.787 -5.086 -3.889 1 86.38 5 LEU B O 1
ATOM 824 N N . LEU B 1 6 ? 2.881 -5.82 -5.75 1 80.56 6 LEU B N 1
ATOM 825 C CA . LEU B 1 6 ? 3.734 -4.641 -5.773 1 80.56 6 LEU B CA 1
ATOM 826 C C . LEU B 1 6 ? 3.439 -3.781 -6.996 1 80.56 6 LEU B C 1
ATOM 828 O O . LEU B 1 6 ? 3.51 -4.262 -8.133 1 80.56 6 LEU B O 1
ATOM 832 N N . CYS B 1 7 ? 2.973 -2.57 -6.824 1 69.81 7 CYS B N 1
ATOM 833 C CA . CYS B 1 7 ? 2.621 -1.693 -7.938 1 69.81 7 CYS B CA 1
ATOM 834 C C . CYS B 1 7 ? 3.617 -0.548 -8.062 1 69.81 7 CYS B C 1
ATOM 836 O O . CYS B 1 7 ? 4.32 -0.221 -7.109 1 69.81 7 CYS B O 1
ATOM 838 N N . ALA B 1 8 ? 3.775 -0.08 -9.359 1 56.62 8 ALA B N 1
ATOM 839 C CA . ALA B 1 8 ? 4.699 1.005 -9.68 1 56.62 8 ALA B CA 1
ATOM 840 C C . ALA B 1 8 ? 4.449 2.221 -8.797 1 56.62 8 ALA B C 1
ATOM 842 O O . ALA B 1 8 ? 5.391 2.885 -8.359 1 56.62 8 ALA B O 1
ATOM 843 N N . LEU B 1 9 ? 3.295 2.672 -8.844 1 52.53 9 LEU B N 1
ATOM 844 C CA . LEU B 1 9 ? 3.045 3.848 -8.016 1 52.53 9 LEU B CA 1
ATOM 845 C C . LEU B 1 9 ? 3.477 3.604 -6.578 1 52.53 9 LEU B C 1
ATOM 847 O O . LEU B 1 9 ? 3.68 4.551 -5.816 1 52.53 9 LEU B O 1
ATOM 851 N N . GLY B 1 10 ? 3.68 2.375 -6.371 1 56.34 10 GLY B N 1
ATOM 852 C CA . GLY B 1 10 ? 4.246 2.012 -5.082 1 56.34 10 GLY B CA 1
ATOM 853 C C . GLY B 1 10 ? 5.645 2.561 -4.871 1 56.34 10 GLY B C 1
ATOM 854 O O . GLY B 1 10 ? 6.008 2.93 -3.75 1 56.34 10 GLY B O 1
ATOM 855 N N . MET B 1 11 ? 6.281 2.814 -6.102 1 54.56 11 MET B N 1
ATOM 856 C CA . MET B 1 11 ? 7.652 3.301 -5.996 1 54.56 11 MET B CA 1
ATOM 857 C C . MET B 1 11 ? 7.684 4.73 -5.469 1 54.56 11 MET B C 1
ATOM 859 O O . MET B 1 11 ? 8.445 5.047 -4.555 1 54.56 11 MET B O 1
ATOM 863 N N . SER B 1 12 ? 6.816 5.438 -6.145 1 62.34 12 SER B N 1
ATOM 864 C CA . SER B 1 12 ? 6.863 6.836 -5.734 1 62.34 12 SER B CA 1
ATOM 865 C C . SER B 1 12 ? 6.379 7.012 -4.301 1 62.34 12 SER B C 1
ATOM 867 O O . SER B 1 12 ? 7.004 7.727 -3.512 1 62.34 12 SER B O 1
ATOM 869 N N . THR B 1 13 ? 5.379 6.215 -4.039 1 70.38 13 THR B N 1
ATOM 870 C CA . THR B 1 13 ? 4.832 6.355 -2.697 1 70.38 13 THR B CA 1
ATOM 871 C C . THR B 1 13 ? 5.734 5.676 -1.671 1 70.38 13 THR B C 1
ATOM 873 O O . THR B 1 13 ? 5.926 6.191 -0.567 1 70.38 13 THR B O 1
ATOM 876 N N . SER B 1 14 ? 6.336 4.629 -2.051 1 69.94 14 SER B N 1
ATOM 877 C CA . SER B 1 14 ? 7.254 3.93 -1.156 1 69.94 14 SER B CA 1
ATOM 878 C C . SER B 1 14 ? 8.461 4.793 -0.821 1 69.94 14 SER B C 1
ATOM 880 O O . SER B 1 14 ? 8.906 4.832 0.329 1 69.94 14 SER B O 1
ATOM 882 N N . LEU B 1 15 ? 8.961 5.457 -1.874 1 74.69 15 LEU B N 1
ATOM 883 C CA . LEU B 1 15 ? 10.094 6.34 -1.644 1 74.69 15 LEU B CA 1
ATOM 884 C C . LEU B 1 15 ? 9.719 7.465 -0.684 1 74.69 15 LEU B C 1
ATOM 886 O O . LEU B 1 15 ? 10.508 7.828 0.193 1 74.69 15 LEU B O 1
ATOM 890 N N . LEU B 1 16 ? 8.523 7.992 -0.894 1 84.38 16 LEU B N 1
ATOM 891 C CA . LEU B 1 16 ? 8.055 9.031 0.01 1 84.38 16 LEU B CA 1
ATOM 892 C C . LEU B 1 16 ? 7.961 8.516 1.439 1 84.38 16 LEU B C 1
ATOM 894 O O . LEU B 1 16 ? 8.367 9.195 2.385 1 84.38 16 LEU B O 1
ATOM 898 N N . VAL B 1 17 ? 7.449 7.266 1.67 1 85.25 17 VAL B N 1
ATOM 899 C CA . VAL B 1 17 ? 7.352 6.633 2.98 1 85.25 17 VAL B CA 1
ATOM 900 C C . VAL B 1 17 ? 8.734 6.535 3.613 1 85.25 17 VAL B C 1
ATOM 902 O O . VAL B 1 17 ? 8.922 6.898 4.777 1 85.25 17 VAL B O 1
ATOM 905 N N . ASP B 1 18 ? 9.695 6.152 2.834 1 82.75 18 ASP B N 1
ATOM 906 C CA . ASP B 1 18 ? 11.062 5.996 3.32 1 82.75 18 ASP B CA 1
ATOM 907 C C . ASP B 1 18 ? 11.648 7.344 3.74 1 82.75 18 ASP B C 1
ATOM 909 O O . ASP B 1 18 ? 12.344 7.43 4.754 1 82.75 18 ASP B O 1
ATOM 913 N N . ARG B 1 19 ? 11.391 8.281 2.941 1 88.56 19 ARG B N 1
ATOM 914 C CA . ARG B 1 19 ? 11.914 9.617 3.227 1 88.56 19 ARG B CA 1
ATOM 915 C C . ARG B 1 19 ? 11.281 10.195 4.484 1 88.56 19 ARG B C 1
ATOM 917 O O . ARG B 1 19 ? 11.93 10.922 5.238 1 88.56 19 ARG B O 1
ATOM 924 N N . ILE B 1 20 ? 10.062 9.883 4.723 1 92.88 20 ILE B N 1
ATOM 925 C CA . ILE B 1 20 ? 9.383 10.328 5.938 1 92.88 20 ILE B CA 1
ATOM 926 C C . ILE B 1 20 ? 10 9.633 7.152 1 92.88 20 ILE B C 1
ATOM 928 O O . ILE B 1 20 ? 10.281 10.273 8.164 1 92.88 20 ILE B O 1
ATOM 932 N N . LYS B 1 21 ? 10.172 8.336 7.027 1 89.75 21 LYS B N 1
ATOM 933 C CA . LYS B 1 21 ? 10.781 7.586 8.117 1 89.75 21 LYS B CA 1
ATOM 934 C C . LYS B 1 21 ? 12.172 8.125 8.453 1 89.75 21 LYS B C 1
ATOM 936 O O . LYS B 1 21 ? 12.523 8.258 9.625 1 89.75 21 LYS B O 1
ATOM 941 N N . LYS B 1 22 ? 12.914 8.43 7.449 1 93.12 22 LYS B N 1
ATOM 942 C CA . LYS B 1 22 ? 14.25 8.977 7.652 1 93.12 22 LYS B CA 1
ATOM 943 C C . LYS B 1 22 ? 14.188 10.328 8.352 1 93.12 22 LYS B C 1
ATOM 945 O O . LYS B 1 22 ? 14.953 10.594 9.289 1 93.12 22 LYS B O 1
ATOM 950 N N . ALA B 1 23 ? 13.305 11.188 7.844 1 95.5 23 ALA B N 1
ATOM 951 C CA . ALA B 1 23 ? 13.125 12.5 8.461 1 95.5 23 ALA B CA 1
ATOM 952 C C . ALA B 1 23 ? 12.742 12.367 9.93 1 95.5 23 ALA B C 1
ATOM 954 O O . ALA B 1 23 ? 13.242 13.109 10.773 1 95.5 23 ALA B O 1
ATOM 955 N N . ALA B 1 24 ? 11.867 11.453 10.258 1 95.25 2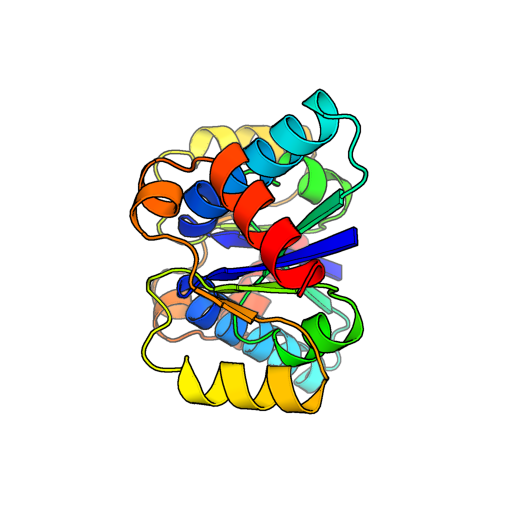4 ALA B N 1
ATOM 956 C CA . ALA B 1 24 ? 11.422 11.234 11.625 1 95.25 24 ALA B CA 1
ATOM 957 C C . ALA B 1 24 ? 12.578 10.734 12.5 1 95.25 24 ALA B C 1
ATOM 959 O O . ALA B 1 24 ? 12.75 11.203 13.633 1 95.25 24 ALA B O 1
ATOM 960 N N . ALA B 1 25 ? 13.312 9.797 11.969 1 93.25 25 ALA B N 1
ATOM 961 C CA . ALA B 1 25 ? 14.461 9.25 12.688 1 93.25 25 ALA B CA 1
ATOM 962 C C . ALA B 1 25 ? 15.484 10.344 12.984 1 93.25 25 ALA B C 1
ATOM 964 O O . ALA B 1 25 ? 16.016 10.422 14.102 1 93.25 25 ALA B O 1
ATOM 965 N N . ASP B 1 26 ? 15.766 11.164 11.961 1 95.19 26 ASP B N 1
ATOM 966 C CA . ASP B 1 26 ? 16.719 12.266 12.109 1 95.19 26 ASP B CA 1
ATOM 967 C C . ASP B 1 26 ? 16.281 13.219 13.227 1 95.19 26 ASP B C 1
ATOM 969 O O . ASP B 1 26 ? 17.125 13.844 13.875 1 95.19 26 ASP B O 1
ATOM 973 N N . ARG B 1 27 ? 15.016 13.297 13.445 1 96.06 27 ARG B N 1
ATOM 974 C CA . ARG B 1 27 ? 14.461 14.211 14.445 1 96.06 27 ARG B CA 1
ATOM 975 C C . ARG B 1 27 ? 14.078 13.461 15.719 1 96.06 27 ARG B C 1
ATOM 977 O O . ARG B 1 27 ? 13.445 14.031 16.609 1 96.06 27 ARG B O 1
ATOM 984 N N . GLN B 1 28 ? 14.336 12.18 15.75 1 95.81 28 GLN B N 1
ATOM 985 C CA . GLN B 1 28 ? 14.055 11.312 16.891 1 95.81 28 GLN B CA 1
ATOM 986 C C . GLN B 1 28 ? 12.555 11.281 17.188 1 95.81 28 GLN B C 1
ATOM 988 O O . GLN B 1 28 ? 12.156 11.344 18.359 1 95.81 28 GLN B O 1
ATOM 993 N N . ILE B 1 29 ? 11.828 11.32 16.188 1 93.75 29 ILE B N 1
ATOM 994 C CA . ILE B 1 29 ? 10.383 11.18 16.312 1 93.75 29 ILE B CA 1
ATOM 995 C C . ILE B 1 29 ? 9.977 9.742 15.984 1 93.75 29 ILE B C 1
ATOM 997 O O . ILE B 1 29 ? 10.375 9.195 14.961 1 93.75 29 ILE B O 1
ATOM 1001 N N . GLU B 1 30 ? 9.281 9.133 16.844 1 92.62 30 GLU B N 1
ATOM 1002 C CA . GLU B 1 30 ? 8.781 7.777 16.625 1 92.62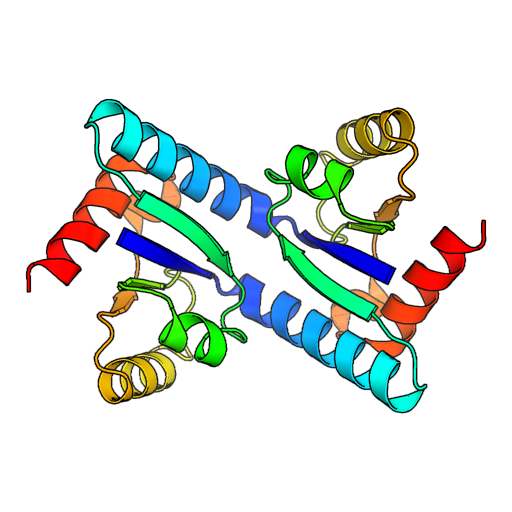 30 GLU B CA 1
ATOM 1003 C C . GLU B 1 30 ? 7.508 7.789 15.781 1 92.62 30 GLU B C 1
ATOM 1005 O O . GLU B 1 30 ? 6.453 8.211 16.266 1 92.62 30 GLU B O 1
ATOM 1010 N N . VAL B 1 31 ? 7.652 7.383 14.562 1 91.31 31 VAL B N 1
ATOM 1011 C CA . VAL B 1 31 ? 6.492 7.371 13.672 1 91.31 31 VAL B CA 1
ATOM 1012 C C . VAL B 1 31 ? 6.43 6.047 12.922 1 91.31 31 VAL B C 1
ATOM 1014 O O . VAL B 1 31 ? 7.465 5.441 12.633 1 91.31 31 VAL B O 1
ATOM 1017 N N . GLU B 1 32 ? 5.227 5.531 12.836 1 90.12 32 GLU B N 1
ATOM 1018 C CA . GLU B 1 32 ? 4.93 4.465 11.883 1 90.12 32 GLU B CA 1
ATOM 1019 C C . GLU B 1 32 ? 4.23 5.012 10.641 1 90.12 32 GLU B C 1
ATOM 1021 O O . GLU B 1 32 ? 3.186 5.66 10.742 1 90.12 32 GLU B O 1
ATOM 1026 N N . VAL B 1 33 ? 4.93 4.836 9.523 1 88.62 33 VAL B N 1
ATOM 1027 C CA . VAL B 1 33 ? 4.348 5.344 8.281 1 88.62 33 VAL B CA 1
ATOM 1028 C C . VAL B 1 33 ? 4.281 4.227 7.246 1 88.62 33 VAL B C 1
ATOM 1030 O O . VAL B 1 33 ? 5.262 3.516 7.027 1 88.62 33 VAL B O 1
ATOM 1033 N N . ASP B 1 34 ? 3.066 4.121 6.594 1 80.69 34 ASP B N 1
ATOM 1034 C CA . ASP B 1 34 ? 2.895 3.158 5.512 1 80.69 34 ASP B CA 1
ATOM 1035 C C . ASP B 1 34 ? 1.902 3.672 4.469 1 80.69 34 ASP B C 1
ATOM 1037 O O . ASP B 1 34 ? 1.085 4.547 4.762 1 80.69 34 ASP B O 1
ATOM 1041 N N . ALA B 1 35 ? 2.104 3.201 3.305 1 80.31 35 ALA B N 1
ATOM 1042 C CA . ALA B 1 35 ? 1.184 3.535 2.219 1 80.31 35 ALA B CA 1
ATOM 1043 C C . ALA B 1 35 ? 0.151 2.43 2.016 1 80.31 35 ALA B C 1
ATOM 1045 O O . ALA B 1 35 ? 0.477 1.244 2.107 1 80.31 35 ALA B O 1
ATOM 1046 N N . TYR B 1 36 ? -1.084 2.904 1.797 1 75.94 36 TYR B N 1
ATOM 1047 C CA . TYR B 1 36 ? -2.191 1.977 1.593 1 75.94 36 TYR B CA 1
ATOM 1048 C C . TYR B 1 36 ? -3.051 2.406 0.41 1 75.94 36 TYR B C 1
ATOM 1050 O O . TYR B 1 36 ? -2.934 3.535 -0.073 1 75.94 36 TYR B O 1
ATOM 1058 N N . SER B 1 37 ? -3.904 1.469 0.061 1 73.62 37 SER B N 1
ATOM 1059 C CA . SER B 1 37 ? -4.945 1.809 -0.906 1 73.62 37 SER B CA 1
ATOM 1060 C C . SER B 1 37 ? -6.055 2.629 -0.26 1 73.62 37 SER B C 1
ATOM 1062 O O . SER B 1 37 ? -6.387 2.422 0.909 1 73.62 37 SER B O 1
ATOM 1064 N N . VAL B 1 38 ? -6.637 3.482 -1.078 1 77.12 38 VAL B N 1
ATOM 1065 C CA . VAL B 1 38 ? -7.75 4.285 -0.584 1 77.12 38 VAL B CA 1
ATOM 1066 C C . VAL B 1 38 ? -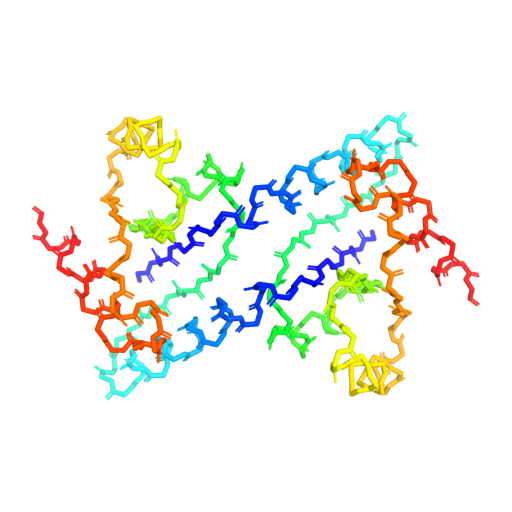8.891 3.369 -0.143 1 77.12 38 VAL B C 1
ATOM 1068 O O . VAL B 1 38 ? -9.648 3.705 0.772 1 77.12 38 VAL B O 1
ATOM 1071 N N . ASP B 1 39 ? -8.906 2.252 -0.66 1 71.12 39 ASP B N 1
ATOM 1072 C CA . ASP B 1 39 ? -9.953 1.294 -0.324 1 71.12 39 ASP B CA 1
ATOM 1073 C C . ASP B 1 39 ? -9.789 0.778 1.104 1 71.12 39 ASP B C 1
ATOM 1075 O O . ASP B 1 39 ? -10.734 0.227 1.683 1 71.12 39 ASP B O 1
ATOM 1079 N N . ASP B 1 40 ? -8.633 0.926 1.652 1 75.44 40 ASP B N 1
ATOM 1080 C CA . ASP B 1 40 ? -8.359 0.475 3.014 1 75.44 40 ASP B CA 1
ATOM 1081 C C . ASP B 1 40 ? -8.656 1.579 4.027 1 75.44 40 ASP B C 1
ATOM 1083 O O . ASP B 1 40 ? -8.281 1.47 5.195 1 75.44 40 ASP B O 1
ATOM 1087 N N . MET B 1 41 ? -9.266 2.566 3.566 1 83.44 41 MET B N 1
ATOM 1088 C CA . MET B 1 41 ? -9.523 3.73 4.41 1 83.44 41 MET B CA 1
ATOM 1089 C C . MET B 1 41 ? -10.195 3.316 5.715 1 83.44 41 MET B C 1
ATOM 1091 O O . MET B 1 41 ? -9.773 3.732 6.797 1 83.44 41 MET B O 1
ATOM 1095 N N . ASP B 1 42 ? -11.188 2.453 5.559 1 85.5 42 ASP B N 1
ATOM 1096 C CA . ASP B 1 42 ? -11.953 2.076 6.746 1 85.5 42 ASP B CA 1
ATOM 1097 C C . ASP B 1 42 ? -11.07 1.355 7.762 1 85.5 42 ASP B C 1
ATOM 1099 O O . ASP B 1 42 ? -11.211 1.553 8.969 1 85.5 42 ASP B O 1
ATOM 1103 N N . GLU B 1 43 ? -10.219 0.544 7.316 1 82.5 43 GLU B N 1
ATOM 1104 C CA . GLU B 1 43 ? -9.297 -0.168 8.195 1 82.5 43 GLU B CA 1
ATOM 1105 C C . GLU B 1 43 ? -8.281 0.787 8.82 1 82.5 43 GLU B C 1
ATOM 1107 O O . GLU B 1 43 ? -7.953 0.662 10.008 1 82.5 43 GLU B O 1
ATOM 1112 N N . GLN B 1 44 ? -7.801 1.704 8.047 1 88 44 GLN B N 1
ATOM 1113 C CA . GLN B 1 44 ? -6.785 2.631 8.531 1 88 44 GLN B CA 1
ATOM 1114 C C . GLN B 1 44 ? -7.379 3.619 9.531 1 88 44 GLN B C 1
ATOM 1116 O O . GLN B 1 44 ? -6.691 4.062 10.453 1 88 44 GLN B O 1
ATOM 1121 N N . LEU B 1 45 ? -8.617 3.918 9.352 1 92.69 45 LEU B N 1
ATOM 1122 C CA . LEU B 1 45 ? -9.273 4.844 10.273 1 92.69 45 LEU B CA 1
ATOM 1123 C C . LEU B 1 45 ? -9.297 4.281 11.688 1 92.69 45 LEU B C 1
ATOM 1125 O O . LEU B 1 45 ? -9.43 5.027 12.656 1 92.69 45 LEU B O 1
ATOM 1129 N N . LYS B 1 46 ? -9.102 2.959 11.797 1 91.31 46 LYS B N 1
ATOM 1130 C CA . LYS B 1 46 ? -9.133 2.312 13.109 1 91.31 46 LYS B CA 1
ATOM 1131 C C . LYS B 1 46 ? -7.789 2.451 13.82 1 91.31 46 LYS B C 1
ATOM 1133 O O . LYS B 1 46 ? -7.715 2.342 15.047 1 91.31 46 LYS B O 1
ATOM 1138 N N . THR B 1 47 ? -6.789 2.682 13.07 1 91.06 47 THR B N 1
ATOM 1139 C CA . THR B 1 47 ? -5.469 2.57 13.68 1 91.06 47 THR B CA 1
ATOM 1140 C C . THR B 1 47 ? -4.648 3.83 13.43 1 91.06 47 THR B C 1
ATOM 1142 O O . THR B 1 47 ? -3.746 4.156 14.203 1 91.06 47 THR B O 1
ATOM 1145 N N . ALA B 1 48 ? -4.91 4.59 12.469 1 93.94 48 ALA B N 1
ATOM 1146 C CA . ALA B 1 48 ? -4.078 5.727 12.078 1 93.94 48 ALA B CA 1
ATOM 1147 C C . ALA B 1 48 ? -4.387 6.953 12.93 1 93.94 48 ALA B C 1
ATOM 1149 O O . ALA B 1 48 ? -5.547 7.215 13.258 1 93.94 48 ALA B O 1
ATOM 1150 N N . ASP B 1 49 ? -3.34 7.621 13.25 1 95.44 49 ASP B N 1
ATOM 1151 C CA . ASP B 1 49 ? -3.514 8.898 13.93 1 95.44 49 ASP B CA 1
ATOM 1152 C C . ASP B 1 49 ? -3.795 10.023 12.93 1 95.44 49 ASP B C 1
ATOM 1154 O O . ASP B 1 49 ? -4.426 11.023 13.281 1 95.44 49 ASP B O 1
ATOM 1158 N N . VAL B 1 50 ? -3.275 9.875 11.773 1 95.81 50 VAL B N 1
ATOM 1159 C CA . VAL B 1 50 ? -3.459 10.875 10.719 1 95.81 50 VAL B CA 1
ATOM 1160 C C . VAL B 1 50 ? -3.473 10.188 9.352 1 95.81 50 VAL B C 1
ATOM 1162 O O . VAL B 1 50 ? -2.76 9.203 9.141 1 95.81 50 VAL B O 1
ATOM 1165 N N . ILE B 1 51 ? -4.348 10.766 8.5 1 93.94 51 ILE B N 1
ATOM 1166 C CA . ILE B 1 51 ? -4.441 10.266 7.133 1 93.94 51 ILE B CA 1
ATOM 1167 C C . ILE B 1 51 ? -4.031 11.367 6.152 1 93.94 51 ILE B C 1
ATOM 1169 O O . ILE B 1 51 ? -4.539 12.484 6.223 1 93.94 51 ILE B O 1
ATOM 1173 N N . LEU B 1 52 ? -3.076 11.023 5.301 1 91.75 52 LEU B N 1
ATOM 1174 C CA . LEU B 1 52 ? -2.693 11.914 4.211 1 91.75 52 LEU B CA 1
ATOM 1175 C C . LEU B 1 52 ? -3.027 11.289 2.859 1 91.75 52 LEU B C 1
ATOM 1177 O O . LEU B 1 52 ? -2.67 10.141 2.594 1 91.75 52 LEU B O 1
ATOM 1181 N N . LEU B 1 53 ? -3.703 12.125 2.041 1 88.12 53 LEU B N 1
ATOM 1182 C CA . LEU B 1 53 ? -4.145 11.648 0.734 1 88.12 53 LEU B CA 1
ATOM 1183 C C . LEU B 1 53 ? -3.209 12.141 -0.367 1 88.12 53 LEU B C 1
ATOM 1185 O O . LEU B 1 53 ? -2.744 13.281 -0.334 1 88.12 53 LEU B O 1
ATOM 1189 N N . GLY B 1 54 ? -2.967 11.18 -1.236 1 83.31 54 GLY B N 1
ATOM 1190 C CA . GLY B 1 54 ? -2.264 11.641 -2.422 1 83.31 54 GLY B CA 1
ATOM 1191 C C . GLY B 1 54 ? -3.014 12.719 -3.178 1 83.31 54 GLY B C 1
ATOM 1192 O O . GLY B 1 54 ? -4.246 12.758 -3.156 1 83.31 54 GLY B O 1
ATOM 1193 N N . PRO B 1 55 ? -2.273 13.625 -3.771 1 78.5 55 PRO B N 1
ATOM 1194 C CA . PRO B 1 55 ? -2.896 14.781 -4.426 1 78.5 55 PRO B CA 1
ATOM 1195 C C . PRO B 1 55 ? -3.84 14.383 -5.559 1 78.5 55 PRO B C 1
ATOM 1197 O O . PRO B 1 55 ? -4.73 15.148 -5.926 1 78.5 55 PRO B O 1
ATOM 1200 N N . GLN B 1 56 ? -3.709 13.281 -5.953 1 71.81 56 GLN B N 1
ATOM 1201 C CA . GLN B 1 56 ? -4.512 12.859 -7.094 1 71.81 56 GLN B CA 1
ATOM 1202 C C . GLN B 1 56 ? -5.863 12.305 -6.645 1 71.81 56 GLN B C 1
ATOM 1204 O O . GLN B 1 56 ? -6.75 12.078 -7.465 1 71.81 56 GLN B O 1
ATOM 1209 N N . ILE B 1 57 ? -6.121 12.203 -5.363 1 71.38 57 ILE B N 1
ATOM 1210 C CA . ILE B 1 57 ? -7.367 11.633 -4.863 1 71.38 57 ILE B CA 1
ATOM 1211 C C . ILE B 1 57 ? -8.398 12.742 -4.66 1 71.38 57 ILE B C 1
ATOM 1213 O O . ILE B 1 57 ? -8.719 13.094 -3.523 1 71.38 57 ILE B O 1
ATOM 1217 N N . ARG B 1 58 ? -8.727 13.422 -5.656 1 65.62 58 ARG B N 1
ATOM 1218 C CA . ARG B 1 58 ? -9.664 14.531 -5.484 1 65.62 58 ARG B CA 1
ATOM 1219 C C . ARG B 1 58 ? -11.102 14.062 -5.648 1 65.62 58 ARG B C 1
ATOM 1221 O O . ARG B 1 58 ? -12 14.562 -4.965 1 65.62 58 ARG B O 1
ATOM 1228 N N . TYR B 1 59 ? -11.242 13.07 -6.441 1 68.25 59 TYR B N 1
ATOM 1229 C CA . TYR B 1 59 ? -12.609 12.68 -6.77 1 68.25 59 TYR B CA 1
ATOM 1230 C C . TYR B 1 59 ? -13.297 12.039 -5.57 1 68.25 59 TYR B C 1
ATOM 1232 O O . TYR B 1 59 ? -14.523 12.078 -5.453 1 68.25 59 TYR B O 1
ATOM 1240 N N . LYS B 1 60 ? -12.609 11.492 -4.645 1 76 60 LYS B N 1
ATOM 1241 C CA . LYS B 1 60 ? -13.219 10.852 -3.482 1 76 60 LYS B CA 1
ATOM 1242 C C . LYS B 1 60 ? -12.922 11.633 -2.207 1 76 60 LYS B C 1
ATOM 1244 O O . LYS B 1 60 ? -13.203 11.156 -1.104 1 76 60 LYS B O 1
ATOM 1249 N N . GLN B 1 61 ? -12.375 12.719 -2.447 1 82.5 61 GLN B N 1
ATOM 1250 C CA . GLN B 1 61 ? -11.898 13.492 -1.309 1 82.5 61 GLN B CA 1
ATOM 1251 C C . GLN B 1 61 ? -13.023 13.766 -0.315 1 82.5 61 GLN B C 1
ATOM 1253 O O . GLN B 1 61 ? -12.859 13.57 0.891 1 82.5 61 GLN B O 1
ATOM 1258 N N . ASN B 1 62 ? -14.133 14.156 -0.864 1 87 62 ASN B N 1
ATOM 1259 C CA . ASN B 1 62 ? -15.25 14.508 0.007 1 87 62 ASN B CA 1
ATOM 1260 C C . ASN B 1 62 ? -15.703 13.312 0.844 1 87 62 ASN B C 1
ATOM 1262 O O . ASN B 1 62 ? -15.945 13.453 2.045 1 87 62 ASN B O 1
ATOM 1266 N N . GLU B 1 63 ? -15.844 12.242 0.217 1 88.75 63 GLU B N 1
ATOM 1267 C CA . GLU B 1 63 ? -16.25 11.023 0.919 1 88.75 63 GLU B CA 1
ATOM 1268 C C . GLU B 1 63 ? -15.219 10.625 1.966 1 88.75 63 GLU B C 1
ATOM 1270 O O . GLU B 1 63 ? -15.57 10.25 3.088 1 88.75 63 GLU B O 1
ATOM 1275 N N . LEU B 1 64 ? -14.047 10.742 1.634 1 88.44 64 LEU B N 1
ATOM 1276 C CA . LEU B 1 64 ? -12.961 10.344 2.516 1 88.44 64 LEU B CA 1
ATOM 1277 C C . LEU B 1 64 ? -12.867 11.273 3.723 1 88.44 64 LEU B C 1
ATOM 1279 O O . LEU B 1 64 ? -12.664 10.812 4.848 1 88.44 64 LEU B O 1
ATOM 1283 N N . TYR B 1 65 ? -13.07 12.531 3.461 1 92.69 65 TYR B N 1
ATOM 1284 C CA . TYR B 1 65 ? -13.047 13.5 4.551 1 92.69 65 TYR B CA 1
ATOM 1285 C C . TYR B 1 65 ? -14.195 13.25 5.523 1 92.69 65 TYR B C 1
ATOM 1287 O O . TYR B 1 65 ? -14.023 13.375 6.738 1 92.69 65 TYR B O 1
ATOM 1295 N N . LYS B 1 66 ? -15.297 12.898 5.016 1 93.88 66 LYS B N 1
ATOM 1296 C CA . LYS B 1 66 ? -16.453 12.617 5.863 1 93.88 66 LYS B CA 1
ATOM 1297 C C . LYS B 1 66 ? -16.188 11.414 6.77 1 93.88 66 LYS B C 1
ATOM 1299 O O . LYS B 1 66 ? -16.5 11.445 7.961 1 93.88 66 LYS B O 1
ATOM 1304 N N . LYS B 1 67 ? -15.664 10.391 6.195 1 92.75 67 LYS B N 1
ATOM 1305 C CA . LYS B 1 67 ? -15.336 9.195 6.969 1 92.75 67 LYS B CA 1
ATOM 1306 C C . LYS B 1 67 ? -14.328 9.508 8.07 1 92.75 67 LYS B C 1
ATOM 1308 O O . LYS B 1 67 ? -14.477 9.047 9.203 1 92.75 67 LYS B O 1
ATOM 1313 N N . ALA B 1 68 ? -13.367 10.25 7.695 1 94.25 68 ALA B N 1
ATOM 1314 C CA . ALA B 1 68 ? -12.328 10.609 8.656 1 94.25 68 ALA B CA 1
ATOM 1315 C C . ALA B 1 68 ? -12.891 11.461 9.789 1 94.25 68 ALA B C 1
ATOM 1317 O O . ALA B 1 68 ? -12.523 11.273 10.953 1 94.25 68 ALA B O 1
ATOM 1318 N N . LYS B 1 69 ? -13.75 12.391 9.414 1 94.19 69 LYS B N 1
ATOM 1319 C CA . LYS B 1 69 ? -14.398 13.227 10.422 1 94.19 69 LYS B CA 1
ATOM 1320 C C . LYS B 1 69 ? -15.227 12.375 11.383 1 94.19 69 LYS B C 1
ATOM 1322 O O . LYS B 1 69 ? -15.188 12.594 12.594 1 94.19 69 LYS B O 1
ATOM 1327 N N . SER B 1 70 ? -15.914 11.414 10.812 1 94.62 70 SER B N 1
ATOM 1328 C CA . SER B 1 70 ? -16.734 10.523 11.625 1 94.62 70 SER B CA 1
ATOM 1329 C C . SER B 1 70 ? -15.891 9.711 12.594 1 94.62 70 SER B C 1
ATOM 1331 O O . SER B 1 70 ? -16.344 9.367 13.688 1 94.62 70 SER B O 1
ATOM 1333 N N . ALA B 1 71 ? -14.672 9.398 12.25 1 94.19 71 ALA B N 1
ATOM 1334 C CA . ALA B 1 71 ? -13.766 8.602 13.07 1 94.19 71 ALA B CA 1
ATOM 1335 C C . ALA B 1 71 ? -12.867 9.492 13.922 1 94.19 71 ALA B C 1
ATOM 1337 O O . ALA B 1 71 ? -12.031 9 14.688 1 94.19 71 ALA B O 1
ATOM 1338 N N . ASN B 1 72 ? -13.078 10.828 13.75 1 95.31 72 ASN B N 1
ATOM 1339 C CA . ASN B 1 72 ? -12.266 11.82 14.445 1 95.31 72 ASN B CA 1
ATOM 1340 C C . ASN B 1 72 ? -10.781 11.648 14.125 1 95.31 72 ASN B C 1
ATOM 1342 O O . ASN B 1 72 ? -9.93 11.766 15.016 1 95.31 72 ASN B O 1
ATOM 1346 N N . THR B 1 73 ? -10.422 11.336 12.93 1 95.94 73 THR B N 1
ATOM 1347 C CA . THR B 1 73 ? -9.047 11.195 12.461 1 95.94 73 THR B CA 1
ATOM 1348 C C . THR B 1 73 ? -8.68 12.344 11.523 1 95.94 73 THR B C 1
ATOM 1350 O O . THR B 1 73 ? -9.328 12.531 10.492 1 95.94 73 THR B O 1
ATOM 1353 N N . PRO B 1 74 ? -7.695 13.125 11.859 1 96.75 74 PRO B N 1
ATOM 1354 C CA . PRO B 1 74 ? -7.266 14.18 10.938 1 96.75 74 PRO B CA 1
ATOM 1355 C C . PRO B 1 74 ? -6.898 13.641 9.555 1 96.75 74 PRO B C 1
ATOM 1357 O O . PRO B 1 74 ? -6.309 12.562 9.445 1 96.75 74 PRO B O 1
ATOM 1360 N N . ILE B 1 75 ? -7.336 14.438 8.602 1 94.44 75 ILE B N 1
ATOM 1361 C CA . ILE B 1 75 ? -7.102 14.047 7.211 1 94.44 75 ILE B CA 1
ATOM 1362 C C . ILE B 1 75 ? -6.758 15.273 6.379 1 94.44 75 ILE B C 1
ATOM 1364 O O . ILE B 1 75 ? -7.273 16.375 6.629 1 94.44 75 ILE B O 1
ATOM 1368 N N . ALA B 1 76 ? -5.863 15.047 5.422 1 93.94 76 ALA B N 1
ATOM 1369 C CA . ALA B 1 76 ? -5.551 16.125 4.488 1 93.94 76 ALA B CA 1
ATOM 1370 C C . ALA B 1 76 ? -4.93 15.578 3.205 1 93.94 76 ALA B C 1
ATOM 1372 O O . ALA B 1 76 ? -4.426 14.453 3.184 1 93.94 76 ALA B O 1
ATOM 1373 N N . ILE B 1 77 ? -5.008 16.422 2.191 1 90.12 77 ILE B N 1
ATOM 1374 C CA . ILE B 1 77 ? -4.293 16.125 0.957 1 90.12 77 ILE B CA 1
ATOM 1375 C C . ILE B 1 77 ? -2.834 16.562 1.088 1 90.12 77 ILE B C 1
ATOM 1377 O O . ILE B 1 77 ? -2.547 17.641 1.599 1 90.12 77 ILE B O 1
ATOM 1381 N N . ILE B 1 78 ? -1.982 15.664 0.666 1 91.19 78 ILE B N 1
ATOM 1382 C CA . ILE B 1 78 ? -0.563 15.992 0.724 1 91.19 78 ILE B CA 1
ATOM 1383 C C . ILE B 1 78 ? -0.283 17.219 -0.153 1 91.19 78 ILE B C 1
ATOM 1385 O O . ILE B 1 78 ? -0.828 17.328 -1.252 1 91.19 78 ILE B O 1
ATOM 1389 N N . ASP B 1 79 ? 0.537 18.062 0.344 1 90.75 79 ASP B N 1
ATOM 1390 C CA . ASP B 1 79 ? 1.005 19.188 -0.456 1 90.75 79 ASP B CA 1
ATOM 1391 C C . ASP B 1 79 ? 1.561 18.719 -1.798 1 90.75 79 ASP B C 1
ATOM 1393 O O . ASP B 1 79 ? 2.41 17.828 -1.845 1 90.75 79 ASP B O 1
ATOM 1397 N N . MET B 1 80 ? 1.121 19.344 -2.871 1 86.31 80 MET B N 1
ATOM 1398 C CA . MET B 1 80 ? 1.45 18.891 -4.219 1 86.31 80 MET B CA 1
ATOM 1399 C C . MET B 1 80 ? 2.951 18.969 -4.469 1 86.31 80 MET B C 1
ATOM 1401 O O . MET B 1 80 ? 3.541 18.047 -5.031 1 86.31 80 MET B O 1
ATOM 1405 N N . LYS B 1 81 ? 3.543 20.062 -4.074 1 90.25 81 LYS B N 1
ATOM 1406 C CA . LYS B 1 81 ? 4.98 20.219 -4.266 1 90.25 81 LYS B CA 1
ATOM 1407 C C . LYS B 1 81 ? 5.766 19.172 -3.486 1 90.25 81 LYS B C 1
ATOM 1409 O O . LYS B 1 81 ? 6.699 18.562 -4.02 1 90.25 81 LYS B O 1
ATOM 1414 N N . ALA B 1 82 ? 5.395 19.016 -2.266 1 90.88 82 ALA B N 1
ATOM 1415 C CA . ALA B 1 82 ? 6.07 18.031 -1.42 1 90.88 82 ALA B CA 1
ATOM 1416 C C . ALA B 1 82 ? 5.926 16.625 -1.991 1 90.88 82 ALA B C 1
ATOM 1418 O O . ALA B 1 82 ? 6.887 15.852 -2.008 1 90.88 82 ALA B O 1
ATOM 1419 N N . TYR B 1 83 ? 4.727 16.328 -2.467 1 84.81 83 TYR B N 1
ATOM 1420 C CA . TYR B 1 83 ? 4.484 15.023 -3.078 1 84.81 83 TYR B CA 1
ATOM 1421 C C . TYR B 1 83 ? 5.32 14.859 -4.344 1 84.81 83 TYR B C 1
ATOM 1423 O O . TYR B 1 83 ? 5.914 13.797 -4.562 1 84.81 83 TYR B O 1
ATOM 1431 N N . GLY B 1 84 ? 5.383 15.812 -5.129 1 79.75 84 GLY B N 1
ATOM 1432 C CA . GLY B 1 84 ? 6.066 15.75 -6.414 1 79.75 84 GLY B CA 1
ATOM 1433 C C . GLY B 1 84 ? 7.551 15.461 -6.289 1 79.75 84 GLY B C 1
ATOM 1434 O O . GLY B 1 84 ? 8.109 14.703 -7.082 1 79.75 84 GLY B O 1
ATOM 1435 N N . ILE B 1 85 ? 8.195 15.992 -5.277 1 84.31 85 ILE B N 1
ATOM 1436 C CA . ILE B 1 85 ? 9.641 15.805 -5.156 1 84.31 85 ILE B CA 1
ATOM 1437 C C . ILE B 1 85 ? 9.938 14.836 -4.016 1 84.31 85 ILE B C 1
ATOM 1439 O O . ILE B 1 85 ? 11.086 14.68 -3.609 1 84.31 85 ILE B O 1
ATOM 1443 N N . ARG B 1 86 ? 8.797 14.25 -3.436 1 87.94 86 ARG B N 1
ATOM 1444 C CA . ARG B 1 86 ? 8.898 13.266 -2.363 1 87.94 86 ARG B CA 1
ATOM 1445 C C . ARG B 1 86 ? 9.664 13.828 -1.173 1 87.94 86 ARG B C 1
ATOM 1447 O O . ARG B 1 86 ? 10.594 13.195 -0.665 1 87.94 86 ARG B O 1
ATOM 1454 N N . ASP B 1 87 ? 9.258 15.031 -0.829 1 92.81 87 ASP B N 1
ATOM 1455 C CA . ASP B 1 87 ? 9.836 15.719 0.32 1 92.81 87 ASP B CA 1
ATOM 1456 C C . ASP B 1 87 ? 9.305 15.141 1.631 1 92.81 87 ASP B C 1
ATOM 1458 O O . ASP B 1 87 ? 8.297 15.609 2.162 1 92.81 87 ASP B O 1
ATOM 1462 N N . GLY B 1 88 ? 10.016 14.156 2.186 1 94.25 88 GLY B N 1
ATOM 1463 C CA . GLY B 1 88 ? 9.586 13.469 3.391 1 94.25 88 GLY B CA 1
ATOM 1464 C C . GLY B 1 88 ? 9.492 14.383 4.598 1 94.25 88 GLY B C 1
ATOM 1465 O O . GLY B 1 88 ? 8.609 14.211 5.441 1 94.25 88 GLY B O 1
ATOM 1466 N N . GLU B 1 89 ? 10.414 15.32 4.617 1 96.12 89 GLU B N 1
ATOM 1467 C CA . GLU B 1 89 ? 10.414 16.266 5.723 1 96.12 89 GLU B CA 1
ATOM 1468 C C . GLU B 1 89 ? 9.133 17.109 5.73 1 96.12 89 GLU B C 1
ATOM 1470 O O . GLU B 1 89 ? 8.484 17.25 6.766 1 96.12 89 GLU B O 1
ATOM 1475 N N . LYS B 1 90 ? 8.859 17.609 4.637 1 96.31 90 LYS B N 1
ATOM 1476 C CA . LYS B 1 90 ? 7.691 18.484 4.543 1 96.31 90 LYS B CA 1
ATOM 1477 C C . LYS B 1 90 ? 6.406 17.703 4.805 1 96.31 90 LYS B C 1
ATOM 1479 O O . LYS B 1 90 ? 5.48 18.203 5.438 1 96.31 90 LYS B O 1
ATOM 1484 N N . VAL B 1 91 ? 6.309 16.516 4.352 1 94.94 91 VAL B N 1
ATOM 1485 C CA . VAL B 1 91 ? 5.109 15.711 4.555 1 94.94 91 VAL B CA 1
ATOM 1486 C C . VAL B 1 91 ? 4.988 15.32 6.023 1 94.94 91 VAL B C 1
ATOM 1488 O O . VAL B 1 91 ? 3.889 15.32 6.582 1 94.94 91 VAL B O 1
ATOM 1491 N N . LEU B 1 92 ? 6.109 14.969 6.613 1 96.12 92 LEU B N 1
ATOM 1492 C CA . LEU B 1 92 ? 6.102 14.703 8.047 1 96.12 92 LEU B CA 1
ATOM 1493 C C . LEU B 1 92 ? 5.594 15.914 8.82 1 96.12 92 LEU B C 1
ATOM 1495 O O . LEU B 1 92 ? 4.754 15.781 9.711 1 96.12 92 LEU B O 1
ATOM 1499 N N . ASP B 1 93 ? 6.082 17.062 8.43 1 96.62 93 ASP B N 1
ATOM 1500 C CA . ASP B 1 93 ? 5.633 18.297 9.078 1 96.62 93 ASP B CA 1
ATOM 1501 C C . ASP B 1 93 ? 4.125 18.469 8.938 1 96.62 93 ASP B C 1
ATOM 1503 O O . ASP B 1 93 ? 3.445 18.859 9.891 1 96.62 93 ASP B O 1
ATOM 1507 N N . GLN B 1 94 ? 3.639 18.25 7.816 1 96.12 94 GLN B N 1
ATOM 1508 C CA . GLN B 1 94 ? 2.205 18.359 7.574 1 96.12 94 GLN B CA 1
ATOM 1509 C C . GLN B 1 94 ? 1.418 17.438 8.5 1 96.12 94 GLN B C 1
ATOM 1511 O O . GLN B 1 94 ? 0.395 17.844 9.062 1 96.12 94 GLN B O 1
ATOM 1516 N N . ALA B 1 95 ? 1.838 16.219 8.625 1 95.69 95 ALA B N 1
ATOM 1517 C CA . ALA B 1 95 ? 1.173 15.25 9.484 1 95.69 95 ALA B CA 1
ATOM 1518 C C . ALA B 1 95 ? 1.171 15.719 10.938 1 95.69 95 ALA B C 1
ATOM 1520 O O . ALA B 1 95 ? 0.143 15.656 11.617 1 95.69 95 ALA B O 1
ATOM 1521 N N . LEU B 1 96 ? 2.324 16.219 11.359 1 95.31 96 LEU B N 1
ATOM 1522 C CA . LEU B 1 96 ? 2.453 16.672 12.742 1 95.31 96 LEU B CA 1
ATOM 1523 C C . LEU B 1 96 ? 1.562 17.875 13 1 95.31 96 LEU B C 1
ATOM 1525 O O . LEU B 1 96 ? 0.956 17.984 14.07 1 95.31 96 LEU B O 1
ATOM 1529 N N . GLU B 1 97 ? 1.52 18.719 12.055 1 95.56 97 GLU B N 1
ATOM 1530 C CA . GLU B 1 97 ? 0.673 19.906 12.172 1 95.56 97 GLU B CA 1
ATOM 1531 C C . GLU B 1 97 ? -0.797 19.516 12.312 1 95.56 97 GLU B C 1
ATOM 1533 O O . GLU B 1 97 ? -1.542 20.156 13.062 1 95.56 97 GLU B O 1
ATOM 1538 N N . LEU B 1 98 ? -1.184 18.5 11.578 1 94.62 98 LEU B N 1
ATOM 1539 C CA . LEU B 1 98 ? -2.568 18.031 11.633 1 94.62 98 LEU B CA 1
ATOM 1540 C C . LEU B 1 98 ? -2.893 17.438 12.992 1 94.62 98 LEU B C 1
ATOM 1542 O O . LEU B 1 98 ? -4.031 17.516 13.453 1 94.62 98 LEU B O 1
ATOM 1546 N N . LEU B 1 99 ? -1.967 16.812 13.594 1 92.06 99 LEU B N 1
ATOM 1547 C CA . LEU B 1 99 ? -2.168 16.172 14.883 1 92.06 99 LEU B CA 1
ATOM 1548 C C . LEU B 1 99 ? -2.217 17.203 16 1 92.06 99 LEU B C 1
ATOM 1550 O O . LEU B 1 99 ? -2.855 16.969 17.031 1 92.06 99 LEU B O 1
ATOM 1554 N N . ASP B 1 100 ? -1.527 18.203 15.797 1 86.06 100 ASP B N 1
ATOM 1555 C CA . ASP B 1 100 ? -1.472 19.234 16.812 1 86.06 100 ASP B CA 1
ATOM 1556 C C . ASP B 1 100 ? -2.715 20.125 16.766 1 86.06 100 ASP B C 1
ATOM 1558 O O . ASP B 1 100 ? -2.967 20.906 17.688 1 86.06 100 ASP B O 1
ATOM 1562 N N . GLN B 1 101 ? -3.469 19.953 15.82 1 72.44 101 GLN B N 1
ATOM 1563 C CA . GLN B 1 101 ? -4.707 20.719 15.758 1 72.44 101 GLN B CA 1
ATOM 1564 C C . GLN B 1 101 ? -5.797 20.078 16.609 1 72.44 101 GLN B C 1
ATOM 1566 O O . GLN B 1 101 ? -6.562 20.781 17.281 1 72.44 101 GLN B O 1
#

pLDDT: mean 86.35, std 10.47, range [52.41, 96.88]

Sequence (202 aa):
MKIALLCALGMSTSLLVDRIKKAAADRQIEVEVDAYSVDDMDEQLKTADVILLGPQIRYKQNELYKKAKSANTPIAIIDMKAYGIRDGEKVLDQALELLDQMKIALLCALGMSTSLLVDRIKKAAADRQIEVEVDAYSVDDMDEQLKTADVILLGPQIRYKQNELYKKAKSANTPIAIIDMKAYGIRDGEKVLDQALELLDQ

Foldseek 3Di:
DDDDDDDPVCVLVVLLQVLLVVLCVVVVHDDDDDDDDPVCLVVCLVPPQAEEAEPVPPVCVVVSVVSNVVSVHHYYYADPVCSVVSVSNRRNVVRVVRNVD/DDDDDDDPVCVLVVLLQVLLVVLCVVVVHDDDDDDDDPVCLLVCLVPPQAEEAEPVPPVCVVVSVVSNVVSVHHYYYADPVCSVVSVSNRRNVVRVVRNVD

Organism: NCBI:txid482461

Nearest PDB structures (foldseek):
  4mge-assembly1_A  TM=9.266E-01  e=1.620E-07  Bacillus anthracis str. 'Ames Ancestor'
  1iib-assembly1_A  TM=9.533E-01  e=4.762E-06  Escherichia coli K-12
  2wy2-assembly1_D  TM=9.504E-01  e=5.070E-06  Escherichia coli
  2l2q-assembly1_A  TM=8.227E-01  e=2.459E-04  Borreliella burgdorferi
  3nbm-assembly1_A  TM=8.148E-01  e=1.824E-03  Streptococcus pneumoniae TIGR4

Solvent-accessible surface area (backbone atoms only — not comparable to full-atom values): 10417 Å² total; per-residue (Å²): 91,32,40,37,37,27,33,48,70,17,39,61,52,28,49,25,40,51,34,26,51,50,42,30,55,78,68,71,43,73,66,46,67,49,68,40,26,48,68,43,44,72,63,42,59,74,66,33,57,30,38,36,29,34,66,74,41,59,90,52,36,68,62,49,50,51,52,27,58,75,61,70,30,44,69,45,66,43,54,61,69,37,58,74,71,41,35,14,54,58,50,48,50,51,53,52,54,51,68,71,103,90,32,39,36,35,28,33,48,70,18,38,62,51,29,50,25,41,51,34,25,52,50,42,28,54,76,68,71,43,74,66,47,66,48,68,40,26,48,68,44,44,72,64,42,60,74,67,34,56,31,39,34,28,32,67,74,43,58,89,50,35,67,62,52,50,50,54,27,56,75,62,71,28,45,70,46,65,42,55,60,68,37,59,73,71,41,35,14,55,58,49,48,48,52,52,51,54,52,66,73,103

Secondary structure (DSSP, 8-state):
-EEEEEETHHHHHHHHHHHHHHHHHHTT---EEEEEEGGGHHHHTTT-SEEEE-TTTTTTHHHHHHHHHHTT--EEEPPHHHHHTT-HHHHHHHHHHHHH-/-EEEEEETHHHHHHHHHHHHHHHHHHTT---EEEEEEGGGHHHHTTT-SEEEE-TTTTTTHHHHHHHHHHTT--EEEPPHHHHHTT-HHHHHHHHHHHHH-

Radius of gyration: 16.97 Å; Cα contacts (8 Å, |Δi|>4): 357; chains: 2; bounding box: 34×46×36 Å

InterPro domains:
  IPR003501 Phosphotransferase system, EIIB component, type 2/3 [PF02302] (2-94)
  IPR013012 Phosphotransferase system, EIIB component, type 3 [PS51100] (1-101)
  IPR036095 PTS system IIB component-like superfamily [SSF52794] (1-100)
  IPR051819 PTS system sugar-specific EIIB domain-containing protein [PTHR34581] (1-99)